Protein AF-0000000080788481 (afdb_homodimer)

Sequence (280 aa):
MSDSHYVDTNVILSLVEEDSNYEKAIRIRGIRNLVTGEITVLELNSFYSRKLKDEIKAKAATIYSLKFSNVRVAEVDWNRLLRKSEELSLRLQLKTLDILQIASATLIGVSQFLTFDKDILSKEELVKKYTGMEVNDLSKMSDSHYVDTNVILSLVEEDSNYEKAIRIRGIRNLVTGEITVLELNSFYSRKLKDEIKAKAATIYSLKFSNVRVAEVDWNRLLRKSEELSLRLQLKTLDILQIASATLIGVSQFLTFDKDILSKEELVKKYTGMEVNDLSK

Foldseek 3Di:
DDQAEEEDLVLLCCCVVVPPCNVLSVVQLPDPRYEFEVLSLVVQLVVQCVVPVDNVVSNVRSVCSCVVSVYYYDYDDVVQLVVQLVVCVVFQPDDSSVSSRLSRCLRVPYQEYADPDVSNVVSQVSSCVSRVHGYDNPPD/DDQAEEEDLVLLCCCVVVDPCNVLSVVQLPDPRYEFEVLSLVVQLVVQCVVPVDNVVSNVVSVCSCVVSVYYYDYDDVVQLVVQLVVCVVFQPDDSSVSSRLSRCLRVPYQEYADPDVSNVVSQVSSCVSRVHGYDNPPD

InterPro domains:
  IPR002716 PIN domain [PF01850] (6-121)
  IPR029060 PIN-like domain superfamily [SSF88723] (6-124)

Nearest PDB structures (foldseek):
  5ecw-assembly1_A  TM=7.055E-01  e=3.889E-05  Shigella flexneri
  5ecy-assembly1_E  TM=7.359E-01  e=1.146E-04  Shigella flexneri
  5k8j-assembly1_B  TM=7.278E-01  e=1.706E-04  Caulobacter vibrioides CB15
  6sd6-assembly1_C  TM=6.922E-01  e=1.023E-04  Shigella sonnei
  3tnd-assembly1_G  TM=6.666E-01  e=5.027E-04  Shigella flexneri

Structure (mmCIF, N/CA/C/O backbone):
data_AF-0000000080788481-model_v1
#
loop_
_entity.id
_entity.type
_entity.pdbx_description
1 polymer 'PIN domain-containing protein'
#
loop_
_atom_site.group_PDB
_atom_site.id
_atom_site.type_symbol
_atom_site.label_atom_id
_atom_site.label_alt_id
_atom_site.label_comp_id
_atom_site.label_asym_id
_atom_site.label_entity_id
_atom_site.label_seq_id
_atom_site.pdbx_PDB_ins_code
_atom_site.Cartn_x
_atom_site.Cartn_y
_atom_site.Cartn_z
_atom_site.occupancy
_atom_site.B_iso_or_equiv
_atom_site.auth_seq_id
_atom_site.auth_comp_id
_atom_site.auth_asym_id
_atom_site.auth_atom_id
_atom_site.pdbx_PDB_model_num
ATOM 1 N N . MET A 1 1 ? -9.203 13.555 21.516 1 52.94 1 MET A N 1
ATOM 2 C CA . MET A 1 1 ? -8.531 13.578 20.219 1 52.94 1 MET A CA 1
ATOM 3 C C . MET A 1 1 ? -7.336 14.531 20.234 1 52.94 1 MET A C 1
ATOM 5 O O . MET A 1 1 ? -7.43 15.641 20.766 1 52.94 1 MET A O 1
ATOM 9 N N . SER A 1 2 ? -6.09 13.938 19.875 1 63.62 2 SER A N 1
ATOM 10 C CA . SER A 1 2 ? -4.863 14.711 20.016 1 63.62 2 SER A CA 1
ATOM 11 C C . SER A 1 2 ? -4.848 15.898 19.062 1 63.62 2 SER A C 1
ATOM 13 O O . SER A 1 2 ? -5.504 15.875 18.016 1 63.62 2 SER A O 1
ATOM 15 N N . ASP A 1 3 ? -4.367 16.969 19.406 1 84.62 3 ASP A N 1
ATOM 16 C CA . ASP A 1 3 ? -4.184 18.203 18.641 1 84.62 3 ASP A CA 1
ATOM 17 C C . ASP A 1 3 ? -3.205 18 17.484 1 84.62 3 ASP A C 1
ATOM 19 O O . ASP A 1 3 ? -2.738 18.969 16.891 1 84.62 3 ASP A O 1
ATOM 23 N N . SER A 1 4 ? -3.094 16.75 17.078 1 92.81 4 SER A N 1
ATOM 24 C CA . SER A 1 4 ? -2.102 16.453 16.047 1 92.81 4 SER A CA 1
ATOM 25 C C . SER A 1 4 ? -2.742 16.406 14.656 1 92.81 4 SER A C 1
ATOM 27 O O . SER A 1 4 ? -3.949 16.188 14.539 1 92.81 4 SER A O 1
ATOM 29 N N . HIS A 1 5 ? -1.927 16.703 13.609 1 97.69 5 HIS A N 1
ATOM 30 C CA . HIS A 1 5 ? -2.289 16.656 12.195 1 97.69 5 HIS A CA 1
ATOM 31 C C . HIS A 1 5 ? -1.508 15.57 11.461 1 97.69 5 HIS A C 1
ATOM 33 O O . HIS A 1 5 ? -0.274 15.57 11.484 1 97.69 5 HIS A O 1
ATOM 39 N N . TYR A 1 6 ? -2.287 14.688 10.898 1 98.75 6 TYR A N 1
ATOM 40 C CA . TYR A 1 6 ? -1.64 13.656 10.094 1 98.75 6 TYR A CA 1
ATOM 41 C C . TYR A 1 6 ? -1.292 14.18 8.711 1 98.75 6 TYR A C 1
ATOM 43 O O . TYR A 1 6 ? -2.137 14.773 8.031 1 98.75 6 TYR A O 1
ATOM 51 N N . VAL A 1 7 ? -0.089 13.953 8.281 1 98.81 7 VAL A N 1
ATOM 52 C CA . VAL A 1 7 ? 0.396 14.453 7 1 98.81 7 VAL A CA 1
ATOM 53 C C . VAL A 1 7 ? 0.604 13.281 6.039 1 98.81 7 VAL A C 1
ATOM 55 O O . VAL A 1 7 ? 1.386 12.367 6.32 1 98.81 7 VAL A O 1
ATOM 58 N N . ASP A 1 8 ? -0.113 13.344 4.934 1 98.75 8 ASP A N 1
ATOM 59 C CA . ASP A 1 8 ? 0.017 12.375 3.854 1 98.75 8 ASP A CA 1
ATOM 60 C C . ASP A 1 8 ? 1.377 12.484 3.17 1 98.75 8 ASP A C 1
ATOM 62 O O . ASP A 1 8 ? 1.997 13.555 3.186 1 98.75 8 ASP A O 1
ATOM 66 N N . THR A 1 9 ? 1.795 11.406 2.52 1 98.88 9 THR A N 1
ATOM 67 C CA . THR A 1 9 ?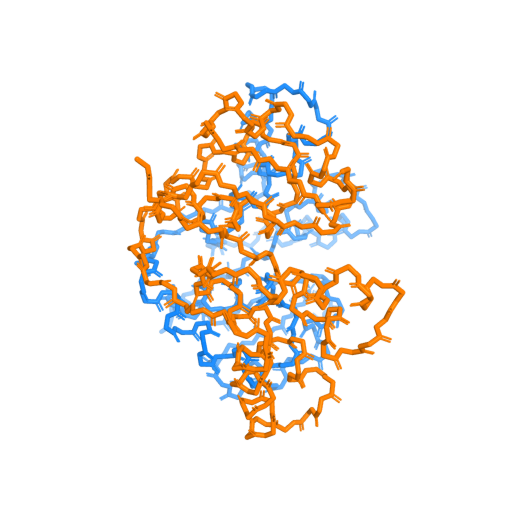 3.121 11.344 1.916 1 98.88 9 THR A CA 1
ATOM 68 C C . THR A 1 9 ? 3.277 12.414 0.838 1 98.88 9 THR A C 1
ATOM 70 O O . THR A 1 9 ? 4.352 12.992 0.684 1 98.88 9 THR A O 1
ATOM 73 N N . ASN A 1 10 ? 2.211 12.648 0.067 1 98.69 10 ASN A N 1
ATOM 74 C CA . ASN A 1 10 ? 2.303 13.586 -1.045 1 98.69 10 ASN A CA 1
ATOM 75 C C . ASN A 1 10 ? 2.621 15 -0.561 1 98.69 10 ASN A C 1
ATOM 77 O O . ASN A 1 10 ? 3.266 15.773 -1.271 1 98.69 10 ASN A O 1
ATOM 81 N N . VAL A 1 11 ? 2.229 15.359 0.623 1 98.75 11 VAL A N 1
ATOM 82 C CA . VAL A 1 11 ? 2.535 16.672 1.185 1 98.75 11 VAL A CA 1
ATOM 83 C C . VAL A 1 11 ? 4.039 16.781 1.437 1 98.75 11 VAL A C 1
ATOM 85 O O . VAL A 1 11 ? 4.656 17.797 1.091 1 98.75 11 VAL A O 1
ATOM 88 N N . ILE A 1 12 ? 4.602 15.773 2.031 1 98.88 12 ILE A N 1
ATOM 89 C CA . ILE A 1 12 ? 6.035 15.734 2.311 1 98.88 12 ILE A CA 1
ATOM 90 C C . ILE A 1 12 ? 6.816 15.805 1.002 1 98.88 12 ILE A C 1
ATOM 92 O O . ILE A 1 12 ? 7.754 16.594 0.874 1 98.88 12 ILE A O 1
ATOM 96 N N . LEU A 1 13 ? 6.406 15.031 0.035 1 98.81 13 LEU A N 1
ATOM 97 C CA . LEU A 1 13 ? 7.113 14.984 -1.242 1 98.81 13 LEU A CA 1
ATOM 98 C C . LEU A 1 13 ? 6.992 16.312 -1.976 1 98.81 13 LEU A C 1
ATOM 100 O O . LEU A 1 13 ? 7.93 16.75 -2.652 1 98.81 13 LEU A O 1
ATOM 104 N N . SER A 1 14 ? 5.836 16.953 -1.866 1 98.38 14 SER A N 1
ATOM 105 C CA . SER A 1 14 ? 5.66 18.266 -2.506 1 98.38 14 SER A CA 1
ATOM 106 C C . SER A 1 14 ? 6.617 19.297 -1.925 1 98.38 14 SER A C 1
ATOM 108 O O . SER A 1 14 ? 7.129 20.156 -2.65 1 98.38 14 SER A O 1
ATOM 110 N N . LEU A 1 15 ? 6.816 19.219 -0.65 1 98.06 15 LEU A N 1
ATOM 111 C CA . LEU A 1 15 ? 7.734 20.141 0.018 1 98.06 15 LEU A CA 1
ATOM 112 C C . LEU A 1 15 ? 9.164 19.906 -0.456 1 98.06 15 LEU A C 1
ATOM 114 O O . LEU A 1 15 ? 9.852 20.859 -0.85 1 98.06 15 LEU A O 1
ATOM 118 N N . VAL A 1 16 ? 9.609 18.641 -0.518 1 98 16 VAL A N 1
ATOM 119 C CA . VAL A 1 16 ? 11 18.312 -0.787 1 98 16 VAL A CA 1
ATOM 120 C C . VAL A 1 16 ? 11.297 18.469 -2.279 1 98 16 VAL A C 1
ATOM 122 O O . VAL A 1 16 ? 12.375 18.922 -2.666 1 98 16 VAL A O 1
ATOM 125 N N . GLU A 1 17 ? 10.328 18.109 -3.131 1 97.38 17 GLU A N 1
ATOM 126 C CA . GLU A 1 17 ? 10.516 18.141 -4.578 1 97.38 17 GLU A CA 1
ATOM 127 C C . GLU A 1 17 ? 10.18 19.531 -5.137 1 97.38 17 GLU A C 1
ATOM 129 O O . GLU A 1 17 ? 10.398 19.797 -6.324 1 97.38 17 GLU A O 1
ATOM 134 N N . GLU A 1 18 ? 9.656 20.375 -4.32 1 97.56 18 GLU A N 1
ATOM 135 C CA . GLU A 1 18 ? 9.273 21.719 -4.711 1 97.56 18 GLU A CA 1
ATOM 136 C C . GLU A 1 18 ? 8.398 21.719 -5.961 1 97.56 18 GLU A C 1
ATOM 138 O O . GLU A 1 18 ? 8.711 22.391 -6.949 1 97.56 18 GLU A O 1
ATOM 143 N N . ASP A 1 19 ? 7.367 20.922 -5.887 1 96.94 19 ASP A N 1
ATOM 144 C CA . ASP A 1 19 ? 6.484 20.828 -7.047 1 96.94 19 ASP A CA 1
ATOM 145 C C . ASP A 1 19 ? 5.379 21.875 -6.98 1 96.94 19 ASP A C 1
ATOM 147 O O . ASP A 1 19 ? 5.531 22.906 -6.312 1 96.94 19 ASP A O 1
ATOM 151 N N . SER A 1 20 ? 4.285 21.797 -7.723 1 96.75 20 SER A N 1
ATOM 152 C CA . SER A 1 20 ? 3.248 22.812 -7.871 1 96.75 20 SER A CA 1
ATOM 153 C C . SER A 1 20 ? 2.547 23.078 -6.543 1 96.75 20 SER A C 1
ATOM 155 O O . SER A 1 20 ? 1.916 24.125 -6.371 1 96.75 20 SER A O 1
ATOM 157 N N . ASN A 1 21 ? 2.664 22.172 -5.57 1 97.31 21 ASN A N 1
ATOM 158 C CA . ASN A 1 21 ? 2.01 22.328 -4.277 1 97.31 21 ASN A CA 1
ATOM 159 C C . ASN A 1 21 ? 2.988 22.812 -3.209 1 97.31 21 ASN A C 1
ATOM 161 O O . ASN A 1 21 ? 2.676 22.781 -2.018 1 97.31 21 ASN A O 1
ATOM 165 N N . TYR A 1 22 ? 4.121 23.219 -3.639 1 97.25 22 TYR A N 1
ATOM 166 C CA . TYR A 1 22 ? 5.199 23.594 -2.727 1 97.25 22 TYR A CA 1
ATOM 167 C C . TYR A 1 22 ? 4.742 24.656 -1.737 1 97.25 22 TYR A C 1
ATOM 169 O O . TYR A 1 22 ? 4.945 24.516 -0.529 1 97.25 22 TYR A O 1
ATOM 177 N N . GLU A 1 23 ? 4.078 25.688 -2.219 1 96.56 23 GLU A N 1
ATOM 178 C CA . GLU A 1 23 ? 3.674 26.797 -1.359 1 96.56 23 GLU A CA 1
ATOM 179 C C . GLU A 1 23 ? 2.695 26.328 -0.284 1 96.56 23 GLU A C 1
ATOM 181 O O . GLU A 1 23 ? 2.781 26.766 0.868 1 96.56 23 GLU A O 1
ATOM 186 N N . LYS A 1 24 ? 1.753 25.469 -0.633 1 97.19 24 LYS A N 1
ATOM 187 C CA . LYS A 1 24 ? 0.827 24.891 0.336 1 97.19 24 LYS A CA 1
ATOM 188 C C . LYS A 1 24 ? 1.565 24.016 1.35 1 97.19 24 LYS A C 1
ATOM 190 O O . LYS A 1 24 ? 1.259 24.062 2.543 1 97.19 24 LYS A O 1
ATOM 195 N N . ALA A 1 25 ? 2.527 23.266 0.865 1 98 25 ALA A N 1
ATOM 196 C CA . ALA A 1 25 ? 3.297 22.359 1.728 1 98 25 ALA A CA 1
ATOM 197 C C . ALA A 1 25 ? 4.113 23.156 2.746 1 98 25 ALA A C 1
ATOM 199 O O . ALA A 1 25 ? 4.262 22.734 3.895 1 98 25 ALA A O 1
ATOM 200 N N . ILE A 1 26 ? 4.625 24.281 2.332 1 97.25 26 ILE A N 1
ATOM 201 C CA . ILE A 1 26 ? 5.387 25.156 3.225 1 97.25 26 ILE A CA 1
ATOM 202 C C . ILE A 1 26 ? 4.488 25.656 4.348 1 97.25 26 ILE A C 1
ATOM 204 O O . ILE A 1 26 ? 4.906 25.719 5.508 1 97.25 26 ILE A O 1
ATOM 208 N N . ARG A 1 27 ? 3.299 26.016 4 1 96.94 27 ARG A N 1
ATOM 209 C CA . ARG A 1 27 ? 2.348 26.469 5.012 1 96.94 27 ARG A CA 1
ATOM 210 C C . ARG A 1 27 ? 2.051 25.375 6.02 1 96.94 27 ARG A C 1
ATOM 212 O O . ARG A 1 27 ? 1.986 25.625 7.223 1 96.94 27 ARG A O 1
ATOM 219 N N . ILE A 1 28 ? 1.858 24.172 5.547 1 97.44 28 ILE A N 1
ATOM 220 C CA . ILE A 1 28 ? 1.57 23.031 6.41 1 97.44 28 ILE A CA 1
ATOM 221 C C . ILE A 1 28 ? 2.758 22.766 7.336 1 97.44 28 ILE A C 1
ATOM 223 O O . ILE A 1 28 ? 2.578 22.453 8.516 1 97.44 28 ILE A O 1
ATOM 227 N N . ARG A 1 29 ? 3.941 22.875 6.766 1 97.19 29 ARG A N 1
ATOM 228 C CA . ARG A 1 29 ? 5.156 22.641 7.539 1 97.19 29 ARG A CA 1
ATOM 229 C C . ARG A 1 29 ? 5.195 23.531 8.781 1 97.19 29 ARG A C 1
ATOM 231 O O . ARG A 1 29 ? 5.773 23.141 9.797 1 97.19 29 ARG A O 1
ATOM 238 N N . GLY A 1 30 ? 4.539 24.625 8.656 1 96.12 30 GLY A N 1
ATOM 239 C CA . GLY A 1 30 ? 4.551 25.594 9.742 1 96.12 30 GLY A CA 1
ATOM 240 C C . GLY A 1 30 ? 3.598 25.234 10.867 1 96.12 30 GLY A C 1
ATOM 241 O O . GLY A 1 30 ? 3.646 25.844 11.938 1 96.12 30 GLY A O 1
ATOM 242 N N . ILE A 1 31 ? 2.771 24.297 10.695 1 94.94 31 ILE A N 1
ATOM 243 C CA . ILE A 1 31 ? 1.815 23.844 11.703 1 94.94 31 ILE A CA 1
ATOM 244 C C . ILE A 1 31 ? 2.535 23 12.758 1 94.94 31 ILE A C 1
ATOM 246 O O . ILE A 1 31 ? 3.473 22.266 12.445 1 94.94 31 ILE A O 1
ATOM 250 N N . ARG A 1 32 ? 2.076 23.156 13.961 1 94.25 32 ARG A N 1
ATOM 251 C CA . ARG A 1 32 ? 2.68 22.375 15.031 1 94.25 32 ARG A CA 1
ATOM 252 C C . ARG A 1 32 ? 2.092 20.969 15.086 1 94.25 32 ARG A C 1
ATOM 254 O O . ARG A 1 32 ? 0.951 20.75 14.68 1 94.25 32 ARG A O 1
ATOM 261 N N . ASN A 1 33 ? 2.766 19.969 15.609 1 96.44 33 ASN A N 1
ATOM 262 C CA . ASN A 1 33 ? 2.34 18.625 15.93 1 96.44 33 ASN A CA 1
ATOM 263 C C . ASN A 1 33 ? 1.945 17.844 14.68 1 96.44 33 ASN A C 1
ATOM 265 O O . ASN A 1 33 ? 0.866 17.25 14.625 1 96.44 33 ASN A O 1
ATOM 269 N N . LEU A 1 34 ? 2.742 17.969 13.664 1 98.19 34 LEU A N 1
ATOM 270 C CA . LEU A 1 34 ? 2.576 17.156 12.453 1 98.19 34 LEU A CA 1
ATOM 271 C C . LEU A 1 34 ? 3.068 15.734 12.68 1 98.19 34 LEU A C 1
ATOM 273 O O . LEU A 1 34 ? 4.164 15.523 13.203 1 98.19 34 LEU A O 1
ATOM 277 N N . VAL A 1 35 ? 2.213 14.766 12.305 1 98.75 35 VAL A N 1
ATOM 278 C CA . VAL A 1 35 ? 2.545 13.359 12.484 1 98.75 35 VAL A CA 1
ATOM 279 C C . VAL A 1 35 ? 2.223 12.586 11.203 1 98.75 35 VAL A C 1
ATOM 281 O O . VAL A 1 35 ? 1.415 13.031 10.391 1 98.75 35 VAL A O 1
ATOM 284 N N . THR A 1 36 ? 2.904 11.586 10.914 1 98.88 36 THR A N 1
ATOM 285 C CA . THR A 1 36 ? 2.59 10.586 9.898 1 98.88 36 THR A CA 1
ATOM 286 C C . THR A 1 36 ? 2.811 9.18 10.438 1 98.88 36 THR A C 1
ATOM 288 O O . THR A 1 36 ? 3.145 9 11.609 1 98.88 36 THR A O 1
ATOM 291 N N . GLY A 1 37 ? 2.492 8.195 9.625 1 98.81 37 GLY A N 1
ATOM 292 C CA . GLY A 1 37 ? 2.682 6.816 10.055 1 98.81 37 GLY A CA 1
ATOM 293 C C . GLY A 1 37 ? 3.865 6.141 9.383 1 98.81 37 GLY A C 1
ATOM 294 O O . GLY A 1 37 ? 4.48 6.711 8.484 1 98.81 37 GLY A O 1
ATOM 295 N N . GLU A 1 38 ? 4.16 4.91 9.812 1 98.88 38 GLU A N 1
ATOM 296 C CA . GLU A 1 38 ? 5.266 4.121 9.281 1 98.88 38 GLU A CA 1
ATOM 297 C C . GLU A 1 38 ? 5.039 3.781 7.809 1 98.88 38 GLU A C 1
ATOM 299 O O . GLU A 1 38 ? 5.992 3.527 7.07 1 98.88 38 GLU A O 1
ATOM 304 N N . ILE A 1 39 ? 3.764 3.809 7.355 1 98.88 39 ILE A N 1
ATOM 305 C CA . ILE A 1 39 ? 3.453 3.617 5.941 1 98.88 39 ILE A CA 1
ATOM 306 C C . ILE A 1 39 ? 4.129 4.707 5.113 1 98.88 39 ILE A C 1
ATOM 308 O O . ILE A 1 39 ? 4.551 4.457 3.98 1 98.88 39 ILE A O 1
ATOM 312 N N . THR A 1 40 ? 4.234 5.914 5.637 1 98.94 40 THR A N 1
ATOM 313 C CA . THR A 1 40 ? 4.898 7.02 4.949 1 98.94 40 THR A CA 1
ATOM 314 C C . THR A 1 40 ? 6.383 6.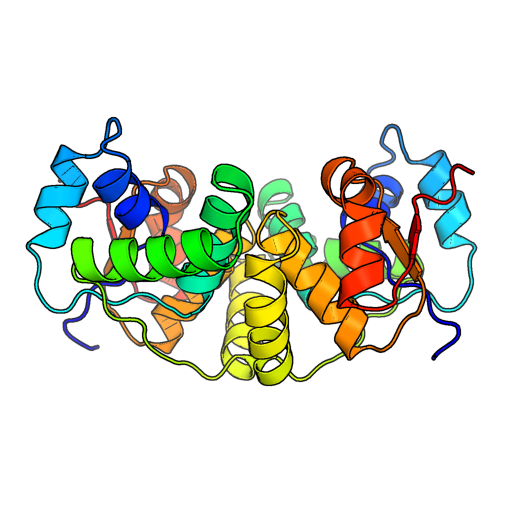723 4.758 1 98.94 40 THR A C 1
ATOM 316 O O . THR A 1 40 ? 6.949 7.02 3.703 1 98.94 40 THR A O 1
ATOM 319 N N . VAL A 1 41 ? 6.988 6.098 5.727 1 98.94 41 VAL A N 1
ATOM 320 C CA . VAL A 1 41 ? 8.398 5.727 5.625 1 98.94 41 VAL A CA 1
ATOM 321 C C . VAL A 1 41 ? 8.594 4.746 4.473 1 98.94 41 VAL A C 1
ATOM 323 O O . VAL A 1 41 ? 9.5 4.914 3.652 1 98.94 41 VAL A O 1
ATOM 326 N N . LEU A 1 42 ? 7.715 3.764 4.395 1 98.94 42 LEU A N 1
ATOM 327 C CA . LEU A 1 42 ? 7.789 2.795 3.305 1 98.94 42 LEU A CA 1
ATOM 328 C C . LEU A 1 42 ? 7.613 3.479 1.954 1 98.94 42 LEU A C 1
ATOM 330 O O . LEU A 1 42 ? 8.336 3.18 1.002 1 98.94 42 LEU A O 1
ATOM 334 N N . GLU A 1 43 ? 6.645 4.402 1.87 1 98.94 43 GLU A N 1
ATOM 335 C CA . GLU A 1 43 ? 6.395 5.121 0.625 1 98.94 43 GLU A CA 1
ATOM 336 C C . GLU A 1 43 ? 7.598 5.973 0.226 1 98.94 43 GLU A C 1
ATOM 338 O O . GLU A 1 43 ? 7.973 6.012 -0.946 1 98.94 43 GLU A O 1
ATOM 343 N N . LEU A 1 44 ? 8.188 6.637 1.145 1 98.94 44 LEU A N 1
ATOM 344 C CA . LEU A 1 44 ? 9.352 7.465 0.871 1 98.94 44 LEU A CA 1
ATOM 345 C C . LEU A 1 44 ? 10.555 6.605 0.48 1 98.94 44 LEU A C 1
ATOM 347 O O . LEU A 1 44 ? 11.266 6.922 -0.477 1 98.94 44 LEU A O 1
ATOM 351 N N . ASN A 1 45 ? 10.805 5.508 1.261 1 98.94 45 ASN A N 1
ATOM 352 C CA . ASN A 1 45 ? 11.859 4.578 0.883 1 98.94 45 ASN A CA 1
ATOM 353 C C . ASN A 1 45 ? 11.703 4.102 -0.557 1 98.94 45 ASN A C 1
ATOM 355 O O . ASN A 1 45 ? 12.664 4.094 -1.324 1 98.94 45 ASN A O 1
ATOM 359 N N . SER A 1 46 ? 10.508 3.686 -0.867 1 98.88 46 SER A N 1
ATOM 360 C CA . SER A 1 46 ? 10.203 3.211 -2.215 1 98.88 46 SER A CA 1
ATOM 361 C C . SER A 1 46 ? 10.484 4.293 -3.254 1 98.88 46 SER A C 1
ATOM 363 O O . SER A 1 46 ? 11.133 4.031 -4.27 1 98.88 46 SER A O 1
ATOM 365 N N . PHE A 1 47 ? 10.008 5.523 -3.021 1 98.94 47 PHE A N 1
ATOM 366 C CA . PHE A 1 47 ? 10.188 6.652 -3.928 1 98.94 47 PHE A CA 1
ATOM 367 C C . PHE A 1 47 ? 11.672 6.922 -4.156 1 98.94 47 PHE A C 1
ATOM 369 O O . PHE A 1 47 ? 12.125 6.98 -5.301 1 98.94 47 PHE A O 1
ATOM 376 N N . TYR A 1 48 ? 12.461 7.008 -3.139 1 98.88 48 TYR A N 1
ATOM 377 C CA . TYR A 1 48 ? 13.852 7.426 -3.262 1 98.88 48 TYR A CA 1
ATOM 378 C C . TYR A 1 48 ? 14.719 6.277 -3.766 1 98.88 48 TYR A C 1
ATOM 380 O O . TYR A 1 48 ? 15.703 6.5 -4.484 1 98.88 48 TYR A O 1
ATOM 388 N N . SER A 1 49 ? 14.375 5.012 -3.342 1 98.81 49 SER A N 1
ATOM 389 C CA . SER A 1 49 ? 15.141 3.887 -3.863 1 98.81 49 SER A CA 1
ATOM 390 C C . SER A 1 49 ? 15.047 3.811 -5.383 1 98.81 49 SER A C 1
ATOM 392 O O . SER A 1 49 ? 16.016 3.463 -6.055 1 98.81 49 SER A O 1
ATOM 394 N N . ARG A 1 50 ? 13.898 4.109 -5.926 1 98.69 50 ARG A N 1
ATOM 395 C CA . ARG A 1 50 ? 13.695 4.094 -7.371 1 98.69 50 ARG A CA 1
ATOM 396 C C . ARG A 1 50 ? 14.391 5.281 -8.031 1 98.69 50 ARG A C 1
ATOM 398 O O . ARG A 1 50 ? 14.938 5.16 -9.133 1 98.69 50 ARG A O 1
ATOM 405 N N . LYS A 1 51 ? 14.391 6.379 -7.379 1 98.38 51 LYS A N 1
ATOM 406 C CA . LYS A 1 51 ? 14.938 7.617 -7.93 1 98.38 51 LYS A CA 1
ATOM 407 C C . LYS A 1 51 ? 16.453 7.613 -7.879 1 98.38 51 LYS A C 1
ATOM 409 O O . LYS A 1 51 ? 17.125 8.016 -8.844 1 98.38 51 LYS A O 1
ATOM 414 N N . LEU A 1 52 ? 17.031 7.145 -6.75 1 98.44 52 LEU A N 1
ATOM 415 C CA . LEU A 1 52 ? 18.469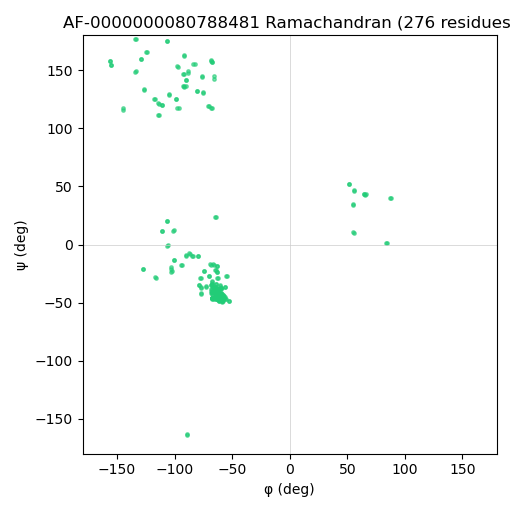 7.324 -6.5 1 98.44 52 LEU A CA 1
ATOM 416 C C . LEU A 1 52 ? 19.234 6.035 -6.77 1 98.44 52 LEU A C 1
ATOM 418 O O . LEU A 1 52 ? 20.453 6.062 -6.957 1 98.44 52 LEU A O 1
ATOM 422 N N . LYS A 1 53 ? 18.594 4.922 -6.719 1 97.88 53 LYS A N 1
ATOM 423 C CA . LYS A 1 53 ? 19.156 3.604 -7 1 97.88 53 LYS A CA 1
ATOM 424 C C . LYS A 1 53 ? 20.375 3.336 -6.129 1 97.88 53 LYS A C 1
ATOM 426 O O . LYS A 1 53 ? 21.391 2.814 -6.609 1 97.88 53 LYS A O 1
ATOM 431 N N . ASP A 1 54 ? 20.359 3.836 -4.941 1 98.19 54 ASP A N 1
ATOM 432 C CA . ASP A 1 54 ? 21.359 3.664 -3.893 1 98.19 54 ASP A CA 1
ATOM 433 C C . ASP A 1 54 ? 20.703 3.607 -2.514 1 98.19 54 ASP A C 1
ATOM 435 O O . ASP A 1 54 ? 20.078 4.574 -2.08 1 98.19 54 ASP A O 1
ATOM 439 N N . GLU A 1 55 ? 20.859 2.443 -1.831 1 98.31 55 GLU A N 1
ATOM 440 C CA . GLU A 1 55 ? 20.188 2.176 -0.567 1 98.31 55 GLU A CA 1
ATOM 441 C C . GLU A 1 55 ? 20.516 3.246 0.471 1 98.31 55 GLU A C 1
ATOM 443 O O . GLU A 1 55 ? 19.609 3.74 1.16 1 98.31 55 GLU A O 1
ATOM 448 N N . ILE A 1 56 ? 21.734 3.619 0.615 1 98.44 56 ILE A N 1
ATOM 449 C CA . ILE A 1 56 ? 22.188 4.57 1.621 1 98.44 56 ILE A CA 1
ATOM 450 C C . ILE A 1 56 ? 21.625 5.957 1.313 1 98.44 56 ILE A C 1
ATOM 452 O O . ILE A 1 56 ? 21.094 6.629 2.203 1 98.44 56 ILE A O 1
ATOM 456 N N . LYS A 1 57 ? 21.703 6.375 0.065 1 98.75 57 LYS A N 1
ATOM 457 C CA . LYS A 1 57 ? 21.188 7.676 -0.34 1 98.75 57 LYS A CA 1
ATOM 458 C C . LYS A 1 57 ? 19.672 7.734 -0.191 1 98.75 57 LYS A C 1
ATOM 460 O O . LYS A 1 57 ? 19.109 8.766 0.192 1 98.75 57 LYS A O 1
ATOM 465 N N . ALA A 1 58 ? 19.062 6.652 -0.525 1 98.81 58 ALA A N 1
ATOM 466 C CA . ALA A 1 58 ? 17.609 6.598 -0.386 1 98.81 58 ALA A CA 1
ATOM 467 C C . ALA A 1 58 ? 17.188 6.746 1.073 1 98.81 58 ALA A C 1
ATOM 469 O O . ALA A 1 58 ? 16.281 7.523 1.39 1 98.81 58 ALA A O 1
ATOM 470 N N . LYS A 1 59 ? 17.844 6.008 1.944 1 98.81 59 LYS A N 1
ATOM 471 C CA . LYS A 1 59 ? 17.547 6.094 3.373 1 98.81 59 LYS A CA 1
ATOM 472 C C . LYS A 1 59 ? 17.781 7.508 3.898 1 98.81 59 LYS A C 1
ATOM 474 O O . LYS A 1 59 ? 16.969 8.031 4.66 1 98.81 59 LYS A O 1
ATOM 479 N N . ALA A 1 60 ? 18.891 8.109 3.496 1 98.81 60 ALA A N 1
ATOM 480 C CA . ALA A 1 60 ? 19.203 9.469 3.908 1 98.81 60 ALA A CA 1
ATOM 481 C C . ALA A 1 60 ? 18.156 10.453 3.412 1 98.81 60 ALA A C 1
ATOM 483 O O . ALA A 1 60 ? 17.781 11.383 4.133 1 98.81 60 ALA A O 1
ATOM 484 N N . ALA A 1 61 ? 17.703 10.242 2.193 1 98.88 61 ALA A N 1
ATOM 485 C CA . ALA A 1 61 ? 16.688 11.117 1.616 1 98.88 61 ALA A CA 1
ATOM 486 C C . ALA A 1 61 ? 15.375 11.008 2.375 1 98.88 61 ALA A C 1
ATOM 488 O O . ALA A 1 61 ? 14.688 12.008 2.602 1 98.88 61 ALA A O 1
ATOM 489 N N . THR A 1 62 ? 14.992 9.797 2.748 1 98.94 62 THR A N 1
ATOM 490 C CA . THR A 1 62 ? 13.789 9.586 3.547 1 98.94 62 THR A CA 1
ATOM 491 C C . THR A 1 62 ? 13.898 10.32 4.883 1 98.94 62 THR A C 1
ATOM 493 O O . THR A 1 62 ? 12.984 11.062 5.262 1 98.94 62 THR A O 1
ATOM 496 N N . ILE A 1 63 ? 15.023 10.18 5.547 1 98.81 63 ILE A N 1
ATOM 497 C CA . ILE A 1 63 ? 15.258 10.836 6.828 1 98.81 63 ILE A CA 1
ATOM 498 C C . ILE A 1 63 ? 15.203 12.352 6.652 1 98.81 63 ILE A C 1
ATOM 500 O O . ILE A 1 63 ? 14.531 13.047 7.418 1 98.81 63 ILE A O 1
ATOM 504 N N . TYR A 1 64 ? 15.844 12.797 5.625 1 98.81 64 TYR A N 1
ATOM 505 C CA . TYR A 1 64 ? 15.867 14.227 5.332 1 98.81 64 TYR A CA 1
ATOM 506 C C . TYR A 1 64 ? 14.461 14.75 5.078 1 98.81 64 TYR A C 1
ATOM 508 O O . TYR A 1 64 ? 14.086 15.812 5.586 1 98.81 64 TYR A O 1
ATOM 516 N N . SER A 1 65 ? 13.711 14.07 4.25 1 98.88 65 SER A N 1
ATOM 517 C CA . SER A 1 65 ? 12.367 14.508 3.881 1 98.88 65 SER A CA 1
ATOM 518 C C . SER A 1 65 ? 11.484 14.672 5.109 1 98.88 65 SER A C 1
ATOM 520 O O . SER A 1 65 ? 10.742 15.656 5.223 1 98.88 65 SER A O 1
ATOM 522 N N . LEU A 1 66 ? 11.547 13.703 6.035 1 98.88 66 LEU A N 1
ATOM 523 C CA . LEU A 1 66 ? 10.75 13.758 7.254 1 98.88 66 LEU A CA 1
ATOM 524 C C . LEU A 1 66 ? 11.203 14.898 8.156 1 98.88 66 LEU A C 1
ATOM 526 O O . LEU A 1 66 ? 10.375 15.641 8.688 1 98.88 66 LEU A O 1
ATOM 530 N N . LYS A 1 67 ? 12.492 15.078 8.281 1 98.56 67 LYS A N 1
ATOM 531 C CA . LYS A 1 67 ? 13.031 16.156 9.102 1 98.56 67 LYS A CA 1
ATOM 532 C C . LYS A 1 67 ? 12.711 17.516 8.5 1 98.56 67 LYS A C 1
ATOM 534 O O . LYS A 1 67 ? 12.266 18.422 9.211 1 98.56 67 LYS A O 1
ATOM 539 N N . PHE A 1 68 ? 12.938 17.594 7.211 1 98.44 68 PHE A N 1
ATOM 540 C CA . PHE A 1 68 ? 12.742 18.859 6.516 1 98.44 68 PHE A CA 1
ATOM 541 C C . PHE A 1 68 ? 11.273 19.281 6.57 1 98.44 68 PHE A C 1
ATOM 543 O O . PHE A 1 68 ? 10.969 20.469 6.664 1 98.44 68 PHE A O 1
ATOM 550 N N . SER A 1 69 ? 10.359 18.375 6.543 1 98.56 69 SER A N 1
ATOM 551 C CA . SER A 1 69 ? 8.93 18.672 6.555 1 98.56 69 SER A CA 1
ATOM 552 C C . SER A 1 69 ? 8.414 18.875 7.977 1 98.56 69 SER A C 1
ATOM 554 O O . SER A 1 69 ? 7.258 19.25 8.18 1 98.56 69 SER A O 1
ATOM 556 N N . ASN A 1 70 ? 9.242 18.562 8.969 1 98.19 70 ASN A N 1
ATOM 557 C CA . ASN A 1 70 ? 8.891 18.703 10.375 1 98.19 70 ASN A CA 1
ATOM 558 C C . ASN A 1 70 ? 7.762 17.766 10.781 1 98.19 70 ASN A C 1
ATOM 560 O O . ASN A 1 70 ? 6.824 18.156 11.469 1 98.19 70 ASN A O 1
ATOM 564 N N . VAL A 1 71 ? 7.84 16.547 10.32 1 98.69 71 VAL A N 1
ATOM 565 C CA . VAL A 1 71 ? 6.801 15.547 10.562 1 98.69 71 VAL A CA 1
ATOM 566 C C . VAL A 1 71 ? 7.371 14.383 11.375 1 98.69 71 VAL A C 1
ATOM 568 O O . VAL A 1 71 ? 8.414 13.82 11.023 1 98.69 71 VAL A O 1
ATOM 571 N N . ARG A 1 72 ? 6.758 14.07 12.469 1 98.5 72 ARG A N 1
ATOM 572 C CA . ARG A 1 72 ? 7.18 12.93 13.266 1 98.5 72 ARG A CA 1
ATOM 573 C C . ARG A 1 72 ? 6.484 11.648 12.812 1 98.5 72 ARG A C 1
ATOM 575 O O . ARG A 1 72 ? 5.309 11.68 12.438 1 98.5 72 ARG A O 1
ATOM 582 N N . VAL A 1 73 ? 7.16 10.508 12.93 1 98.81 73 VAL A N 1
ATOM 583 C CA . VAL A 1 73 ? 6.578 9.219 12.578 1 98.81 73 VAL A CA 1
ATOM 584 C C . VAL A 1 73 ? 6.023 8.547 13.836 1 98.81 73 VAL A C 1
ATOM 586 O O . VAL A 1 73 ? 6.766 8.281 14.781 1 98.81 73 VAL A O 1
ATOM 589 N N . ALA A 1 74 ? 4.789 8.336 13.844 1 98.62 74 ALA A N 1
ATOM 590 C CA . ALA A 1 74 ? 4.172 7.617 14.953 1 98.62 74 ALA A CA 1
ATOM 591 C C . ALA A 1 74 ? 4.141 6.117 14.688 1 98.62 74 ALA A C 1
ATOM 593 O O . ALA A 1 74 ? 3.896 5.688 13.555 1 98.62 74 ALA A O 1
ATOM 594 N N . GLU A 1 75 ? 4.375 5.332 15.734 1 98.25 75 GLU A N 1
ATOM 595 C CA . GLU A 1 75 ? 4.273 3.877 15.633 1 98.25 75 GLU A CA 1
ATOM 596 C C . GLU A 1 75 ? 2.879 3.393 16.016 1 98.25 75 GLU A C 1
ATOM 598 O O . GLU A 1 75 ? 2.27 3.916 16.953 1 98.25 75 GLU A O 1
ATOM 603 N N . VAL A 1 76 ? 2.398 2.506 15.258 1 98.56 76 VAL A N 1
ATOM 604 C CA . VAL A 1 76 ? 1.16 1.814 15.602 1 98.56 76 VAL A CA 1
ATOM 605 C C . VAL A 1 76 ? 1.365 0.305 15.492 1 98.56 76 VAL A C 1
ATOM 607 O O . VAL A 1 76 ? 2.371 -0.155 14.945 1 98.56 76 VAL A O 1
ATOM 610 N N . ASP A 1 77 ? 0.469 -0.506 16.188 1 98.88 77 ASP A N 1
ATOM 611 C CA . ASP A 1 77 ? 0.425 -1.951 15.977 1 98.88 77 ASP A CA 1
ATOM 612 C C . ASP A 1 77 ? -0.089 -2.295 14.586 1 98.88 77 ASP A C 1
ATOM 614 O O . ASP A 1 77 ? -1.242 -2.012 14.25 1 98.88 77 ASP A O 1
ATOM 618 N N . TRP A 1 78 ? 0.731 -2.916 13.812 1 98.88 78 TRP A N 1
ATOM 619 C CA . TRP A 1 78 ? 0.349 -3.135 12.422 1 98.88 78 TRP A CA 1
ATOM 620 C C . TRP A 1 78 ? -0.695 -4.242 12.312 1 98.88 78 TRP A C 1
ATOM 622 O O . TRP A 1 78 ? -1.389 -4.348 11.297 1 98.88 78 TRP A O 1
ATOM 632 N N . ASN A 1 79 ? -0.784 -5.109 13.25 1 98.94 79 ASN A N 1
ATOM 633 C CA . ASN A 1 79 ? -1.925 -6.016 13.234 1 98.94 79 ASN A CA 1
ATOM 634 C C . ASN A 1 79 ? -3.244 -5.266 13.398 1 98.94 79 ASN A C 1
ATOM 636 O O . ASN A 1 79 ? -4.242 -5.621 12.766 1 98.94 79 ASN A O 1
ATOM 640 N N . ARG A 1 80 ? -3.262 -4.254 14.234 1 98.88 80 ARG A N 1
ATOM 641 C CA . ARG A 1 80 ? -4.434 -3.391 14.344 1 98.88 80 ARG A CA 1
ATOM 642 C C . ARG A 1 80 ? -4.637 -2.574 13.07 1 98.88 80 ARG A C 1
ATOM 644 O O . ARG A 1 80 ? -5.77 -2.322 12.664 1 98.88 80 ARG A O 1
ATOM 651 N N . LEU A 1 81 ? -3.525 -2.127 12.477 1 98.94 81 LEU A N 1
ATOM 652 C CA . LEU A 1 81 ? -3.607 -1.389 11.219 1 98.94 81 LEU A CA 1
ATOM 653 C C . LEU A 1 81 ? -4.293 -2.225 10.141 1 98.94 81 LEU A C 1
ATOM 655 O O . LEU A 1 81 ? -5.121 -1.714 9.383 1 98.94 81 LEU A O 1
ATOM 659 N N . LEU A 1 82 ? -3.938 -3.512 10.055 1 98.81 82 LEU A N 1
ATOM 660 C CA . LEU A 1 82 ? -4.574 -4.406 9.086 1 98.81 82 LEU A CA 1
ATOM 661 C C . LEU A 1 82 ? -6.078 -4.473 9.32 1 98.81 82 LEU A C 1
ATOM 663 O O . LEU A 1 82 ? -6.863 -4.324 8.375 1 98.81 82 LEU A O 1
ATOM 667 N N . ARG A 1 83 ? -6.453 -4.68 10.539 1 98.75 83 ARG A N 1
ATOM 668 C CA . ARG A 1 83 ? -7.875 -4.82 10.844 1 98.75 83 ARG A CA 1
ATOM 669 C C . ARG A 1 83 ? -8.641 -3.553 10.477 1 98.75 83 ARG A C 1
ATOM 671 O O . ARG A 1 83 ? -9.711 -3.619 9.867 1 98.75 83 ARG A O 1
ATOM 678 N N . LYS A 1 84 ? -8.117 -2.451 10.875 1 98.88 84 LYS A N 1
ATOM 679 C CA . LYS A 1 84 ? -8.758 -1.18 10.555 1 98.88 84 LYS A CA 1
ATOM 680 C C . LYS A 1 84 ? -8.805 -0.949 9.047 1 98.88 84 LYS A C 1
ATOM 682 O O . LYS A 1 84 ? -9.812 -0.462 8.523 1 98.88 84 LYS A O 1
ATOM 687 N N . SER A 1 85 ? -7.758 -1.268 8.305 1 98.94 85 SER A N 1
ATOM 688 C CA . SER A 1 85 ? -7.703 -1.117 6.855 1 98.94 85 SER A CA 1
ATOM 689 C C . SER A 1 85 ? -8.727 -2.008 6.168 1 98.94 85 SER A C 1
ATOM 691 O O . SER A 1 85 ? -9.328 -1.616 5.16 1 98.94 85 SER A O 1
ATOM 693 N N . GLU A 1 86 ? -8.836 -3.227 6.699 1 98.75 86 GLU A N 1
ATOM 694 C CA . GLU A 1 86 ? -9.828 -4.133 6.137 1 98.75 86 GLU A CA 1
ATOM 695 C C . GLU A 1 86 ? -11.234 -3.549 6.25 1 98.75 86 GLU A C 1
ATOM 697 O O . GLU A 1 86 ? -12.023 -3.625 5.301 1 98.75 86 GLU A O 1
ATOM 702 N N . GLU A 1 87 ? -11.484 -2.986 7.371 1 98.44 87 GLU A N 1
ATOM 703 C CA . GLU A 1 87 ? -12.766 -2.326 7.586 1 98.44 87 GLU A CA 1
ATOM 704 C C . GLU A 1 87 ? -12.961 -1.166 6.613 1 98.44 87 GLU A C 1
ATOM 706 O O . GLU A 1 87 ? -14 -1.071 5.949 1 98.44 87 GLU A O 1
ATOM 711 N N . LEU A 1 88 ? -12.047 -0.347 6.469 1 98.88 88 LEU A N 1
ATOM 712 C CA . LEU A 1 88 ? -12.148 0.899 5.719 1 98.88 88 LEU A CA 1
ATOM 713 C C . LEU A 1 88 ? -12.07 0.637 4.219 1 98.88 88 LEU A C 1
ATOM 715 O O . LEU A 1 88 ? -12.656 1.374 3.424 1 98.88 88 LEU A O 1
ATOM 719 N N . SER A 1 89 ? -11.359 -0.442 3.785 1 98.88 89 SER A N 1
ATOM 720 C CA . SER A 1 89 ? -11.102 -0.714 2.375 1 98.88 89 SER A CA 1
ATOM 721 C C . SER A 1 89 ? -12.406 -0.968 1.615 1 98.88 89 SER A C 1
ATOM 723 O O . SER A 1 89 ? -12.492 -0.687 0.418 1 98.88 89 SER A O 1
ATOM 725 N N . LEU A 1 90 ? -13.438 -1.379 2.305 1 98.69 90 LEU A N 1
ATOM 726 C CA . LEU A 1 90 ? -14.719 -1.667 1.674 1 98.69 90 LEU A CA 1
ATOM 727 C C . LEU A 1 90 ? -15.602 -0.421 1.635 1 98.69 90 LEU A C 1
ATOM 729 O O . LEU A 1 90 ? -16.609 -0.387 0.923 1 98.69 90 LEU A O 1
ATOM 733 N N . ARG A 1 91 ? -15.164 0.623 2.342 1 98.5 91 ARG A N 1
ATOM 734 C CA . ARG A 1 91 ? -16.109 1.701 2.615 1 98.5 91 ARG A CA 1
ATOM 735 C C . ARG A 1 91 ? -15.664 3.002 1.955 1 98.5 91 ARG A C 1
ATOM 737 O O . ARG A 1 91 ? -16.5 3.805 1.53 1 98.5 91 ARG A O 1
ATOM 744 N N . LEU A 1 92 ? -14.406 3.203 1.766 1 98.81 92 LEU A N 1
ATOM 745 C CA . LEU A 1 92 ? -13.898 4.535 1.453 1 98.81 92 LEU A CA 1
ATOM 746 C C . LEU A 1 92 ? -13.781 4.734 -0.054 1 98.81 92 LEU A C 1
ATOM 748 O O . LEU A 1 92 ? -13.664 5.867 -0.528 1 98.81 92 LEU A O 1
ATOM 752 N N . GLN A 1 93 ? -13.789 3.639 -0.791 1 98.69 93 GLN A N 1
ATOM 753 C CA . GLN A 1 93 ? -13.664 3.717 -2.242 1 98.69 93 GLN A CA 1
ATOM 754 C C . GLN A 1 93 ? -12.398 4.469 -2.648 1 98.69 93 GLN A C 1
ATOM 756 O O . GLN A 1 93 ? -12.453 5.391 -3.467 1 98.69 93 GLN A O 1
ATOM 761 N N . LEU A 1 94 ? -11.305 4.121 -2.008 1 98.88 94 LEU A N 1
ATOM 762 C CA . LEU A 1 94 ? -9.984 4.691 -2.256 1 98.88 94 LEU A CA 1
ATOM 763 C C . LEU A 1 94 ? -8.977 3.598 -2.59 1 98.88 94 LEU A C 1
ATOM 765 O O . LEU A 1 94 ? -9.258 2.41 -2.404 1 98.88 94 LEU A O 1
ATOM 769 N N . LYS A 1 95 ? -7.84 3.975 -3.115 1 98.88 95 LYS A N 1
ATOM 770 C CA . LYS A 1 95 ? -6.75 3.045 -3.398 1 98.88 95 LYS A CA 1
ATOM 771 C C . LYS A 1 95 ? -6.133 2.514 -2.107 1 98.88 95 LYS A C 1
ATOM 773 O O . LYS A 1 95 ? -6.262 3.135 -1.05 1 98.88 95 LYS A O 1
ATOM 778 N N . THR A 1 96 ? -5.504 1.439 -2.201 1 98.94 96 THR A N 1
ATOM 779 C CA . THR A 1 96 ? -5.043 0.665 -1.054 1 98.94 96 THR A CA 1
ATOM 780 C C . THR A 1 96 ? -4.113 1.497 -0.178 1 98.94 96 THR A C 1
ATOM 782 O O . THR A 1 96 ? -4.266 1.531 1.045 1 98.94 96 THR A O 1
ATOM 785 N N . LEU A 1 97 ? -3.15 2.211 -0.785 1 98.94 97 LEU A N 1
ATOM 786 C CA . LEU A 1 97 ? -2.207 2.969 0.03 1 98.94 97 LEU A CA 1
ATOM 787 C C . LEU A 1 97 ? -2.908 4.121 0.744 1 98.94 97 LEU A C 1
ATOM 789 O O . LEU A 1 97 ? -2.545 4.473 1.867 1 98.94 97 LEU A O 1
ATOM 793 N N . ASP A 1 98 ? -3.904 4.703 0.108 1 98.94 98 ASP A N 1
ATOM 794 C CA . ASP A 1 98 ? -4.688 5.758 0.744 1 98.94 98 ASP A CA 1
ATOM 795 C C . ASP A 1 98 ? -5.461 5.219 1.944 1 98.94 98 ASP A C 1
ATOM 797 O O . ASP A 1 98 ? -5.574 5.891 2.973 1 98.94 98 ASP A O 1
ATOM 801 N N . ILE A 1 99 ? -5.961 4.031 1.816 1 98.94 99 ILE A N 1
ATOM 802 C CA . ILE A 1 99 ? -6.672 3.367 2.904 1 98.94 99 ILE A CA 1
ATOM 803 C C . ILE A 1 99 ? -5.715 3.113 4.066 1 98.94 99 ILE A C 1
ATOM 805 O O . ILE A 1 99 ? -6.055 3.361 5.227 1 98.94 99 ILE A O 1
ATOM 809 N N . LEU A 1 100 ? -4.539 2.658 3.795 1 98.94 100 LEU A N 1
ATOM 810 C CA . LEU A 1 100 ? -3.539 2.396 4.824 1 98.94 100 LEU A CA 1
ATOM 811 C C . LEU A 1 100 ? -3.146 3.684 5.539 1 98.94 100 LEU A C 1
ATOM 813 O O . LEU A 1 100 ? -2.955 3.689 6.758 1 98.94 100 LEU A O 1
ATOM 817 N N . GLN A 1 101 ? -3.027 4.77 4.824 1 98.94 101 GLN A N 1
ATOM 818 C CA . GLN A 1 101 ? -2.729 6.066 5.414 1 98.94 101 GLN A CA 1
ATOM 819 C C . GLN A 1 101 ? -3.85 6.52 6.348 1 98.94 101 GLN A C 1
ATOM 821 O O . GLN A 1 101 ? -3.592 6.938 7.477 1 98.94 101 GLN A O 1
ATOM 826 N N . ILE A 1 102 ? -5.051 6.406 5.887 1 98.94 102 ILE A N 1
ATOM 827 C CA . ILE A 1 102 ? -6.199 6.848 6.668 1 98.94 102 ILE A CA 1
ATOM 828 C C . ILE A 1 102 ? -6.367 5.953 7.895 1 98.94 102 ILE A C 1
ATOM 830 O O . ILE A 1 102 ? -6.645 6.438 8.992 1 98.94 102 ILE A O 1
ATOM 834 N N . ALA A 1 103 ? -6.18 4.645 7.719 1 98.94 103 ALA A N 1
ATOM 835 C CA . ALA A 1 103 ? -6.219 3.725 8.852 1 98.94 103 ALA A CA 1
ATOM 836 C C . ALA A 1 103 ? -5.141 4.066 9.875 1 98.94 103 ALA A C 1
ATOM 838 O O . ALA A 1 103 ? -5.391 4.039 11.086 1 98.94 103 ALA A O 1
ATOM 839 N N . SER A 1 104 ? -3.953 4.363 9.383 1 98.88 104 SER A N 1
ATOM 840 C CA . SER A 1 104 ? -2.859 4.773 10.258 1 98.88 104 SER A CA 1
ATOM 841 C C . SER A 1 104 ? -3.229 6.02 11.055 1 98.88 104 SER A C 1
ATOM 843 O O . SER A 1 104 ? -3.07 6.047 12.281 1 98.88 104 SER A O 1
ATOM 845 N N . ALA A 1 105 ? -3.748 6.992 10.383 1 98.81 105 ALA A N 1
ATOM 846 C CA . ALA A 1 105 ? -4.176 8.227 11.031 1 98.81 105 ALA A CA 1
ATOM 847 C C . ALA A 1 105 ? -5.246 7.957 12.086 1 98.81 105 ALA A C 1
ATOM 849 O O . ALA A 1 105 ? -5.203 8.516 13.18 1 98.81 105 ALA A O 1
ATOM 850 N N . THR A 1 106 ? -6.168 7.109 11.773 1 98.62 106 THR A N 1
ATOM 851 C CA . THR A 1 106 ? -7.262 6.758 12.68 1 98.62 106 THR A CA 1
ATOM 852 C C . THR A 1 106 ? -6.723 6.113 13.953 1 98.62 106 THR A C 1
ATOM 854 O O . THR A 1 106 ? -7.152 6.461 15.055 1 98.62 106 THR A O 1
ATOM 857 N N . LEU A 1 107 ? -5.797 5.207 13.828 1 98.56 107 LEU A N 1
ATOM 858 C CA . LEU A 1 107 ? -5.238 4.504 14.977 1 98.56 107 LEU A CA 1
ATOM 859 C C . LEU A 1 107 ? -4.41 5.449 15.836 1 98.56 107 LEU A C 1
ATOM 861 O O . LEU A 1 107 ? -4.359 5.293 17.062 1 98.56 107 LEU A O 1
ATOM 865 N N . ILE A 1 108 ? -3.732 6.402 15.188 1 98.19 108 ILE A N 1
ATOM 866 C CA . ILE A 1 108 ? -2.916 7.375 15.906 1 98.19 108 ILE A CA 1
ATOM 867 C C . ILE A 1 108 ? -3.82 8.336 16.688 1 98.19 108 ILE A C 1
ATOM 869 O O . ILE A 1 108 ? -3.424 8.875 17.719 1 98.19 108 ILE A O 1
ATOM 873 N N . GLY A 1 109 ? -5.023 8.508 16.188 1 97.44 109 GLY A N 1
ATOM 874 C CA . GLY A 1 109 ? -6.008 9.297 16.906 1 97.44 109 GLY A CA 1
ATOM 875 C C . GLY A 1 109 ? -5.934 10.781 16.594 1 97.44 109 GLY A C 1
ATOM 876 O O . GLY A 1 109 ? -6.113 11.625 17.484 1 97.44 109 GLY A O 1
ATOM 877 N N . VAL A 1 110 ? -5.715 11.109 15.328 1 97.31 110 VAL A N 1
ATOM 878 C CA . VAL A 1 110 ? -5.648 12.508 14.922 1 97.31 110 VAL A CA 1
ATOM 879 C C . VAL A 1 110 ? -7.031 12.984 14.484 1 97.31 110 VAL A C 1
ATOM 881 O O . VAL A 1 110 ? -7.906 12.172 14.172 1 97.31 110 VAL A O 1
ATOM 884 N N . SER A 1 111 ? -7.238 14.305 14.43 1 94.88 111 SER A N 1
ATOM 885 C CA . SER A 1 111 ? -8.523 14.859 14.016 1 94.88 111 SER A CA 1
ATOM 886 C C . SER A 1 111 ? -8.469 15.375 12.586 1 94.88 111 SER A C 1
ATOM 888 O O . SER A 1 111 ? -9.508 15.516 11.93 1 94.88 111 SER A O 1
ATOM 890 N N . GLN A 1 112 ? -7.262 15.625 12.094 1 96.88 112 GLN A N 1
ATOM 891 C CA . GLN A 1 112 ? -7.082 16.219 10.773 1 96.88 112 GLN A CA 1
ATOM 892 C C . GLN A 1 112 ? -6.148 15.367 9.914 1 96.88 112 GLN A C 1
ATOM 894 O O . GLN A 1 112 ? -5.09 14.938 10.375 1 96.88 112 GLN A O 1
ATOM 899 N N . PHE A 1 113 ? -6.574 15.148 8.734 1 98.62 113 PHE A N 1
ATOM 900 C CA . PHE A 1 113 ? -5.789 14.469 7.711 1 98.62 113 PHE A CA 1
ATOM 901 C C . PHE A 1 113 ? -5.445 15.414 6.57 1 98.62 113 PHE A C 1
ATOM 903 O O . PHE A 1 113 ? -6.324 15.82 5.805 1 98.62 113 PHE A O 1
ATOM 910 N N . LEU A 1 114 ? -4.18 15.75 6.453 1 98.75 114 LEU A N 1
ATOM 911 C CA . LEU A 1 114 ? -3.736 16.719 5.457 1 98.75 114 LEU A CA 1
ATOM 912 C C . LEU A 1 114 ? -3.184 16.016 4.223 1 98.75 114 LEU A C 1
ATOM 914 O O . LEU A 1 114 ? -2.285 15.18 4.332 1 98.75 114 LEU A O 1
ATOM 918 N N . THR A 1 115 ? -3.734 16.359 3.061 1 98.81 115 THR A N 1
ATOM 919 C CA . THR A 1 115 ? -3.338 15.711 1.815 1 98.81 115 THR A CA 1
ATOM 920 C C . THR A 1 115 ? -3.609 16.625 0.623 1 98.81 115 THR A C 1
ATOM 922 O O . THR A 1 115 ? -4.473 17.5 0.688 1 98.81 115 THR A O 1
ATOM 925 N N . PHE A 1 116 ? -2.844 16.406 -0.458 1 98.5 116 PHE A N 1
ATOM 926 C CA . PHE A 1 116 ? -3.09 17.094 -1.716 1 98.5 116 PHE A CA 1
ATOM 927 C C . PHE A 1 116 ? -3.713 16.156 -2.74 1 98.5 116 PHE A C 1
ATOM 929 O O . PHE A 1 116 ? -3.994 16.562 -3.871 1 98.5 116 PHE A O 1
ATOM 936 N N . ASP A 1 117 ? -3.916 14.906 -2.357 1 98.25 117 ASP A N 1
ATOM 937 C CA . ASP A 1 117 ? -4.473 13.914 -3.273 1 98.25 117 ASP A CA 1
ATOM 938 C C . ASP A 1 117 ? -5.949 14.18 -3.541 1 98.25 117 ASP A C 1
ATOM 940 O O . ASP A 1 117 ? -6.781 14.078 -2.635 1 98.25 117 ASP A O 1
ATOM 944 N N . LYS A 1 118 ? -6.285 14.406 -4.738 1 97.94 118 LYS A N 1
ATOM 945 C CA . LYS A 1 118 ? -7.633 14.82 -5.117 1 97.94 118 LYS A CA 1
ATOM 946 C C . LYS A 1 118 ? -8.633 13.695 -4.887 1 97.94 118 LYS A C 1
ATOM 948 O O . LYS A 1 118 ? -9.805 13.953 -4.59 1 97.94 118 LYS A O 1
ATOM 953 N N . ASP A 1 119 ? -8.242 12.492 -5.035 1 98.5 119 ASP A N 1
ATOM 954 C CA . ASP A 1 119 ? -9.148 11.359 -4.805 1 98.5 119 ASP A CA 1
ATOM 955 C C . ASP A 1 119 ? -9.555 11.273 -3.336 1 98.5 119 ASP A C 1
ATOM 957 O O . ASP A 1 119 ? -10.727 11.062 -3.023 1 98.5 119 ASP A O 1
ATOM 961 N N . ILE A 1 120 ? -8.578 11.414 -2.422 1 98.88 120 ILE A N 1
ATOM 962 C CA . ILE A 1 120 ? -8.883 11.398 -0.996 1 98.88 120 ILE A CA 1
ATOM 963 C C . ILE A 1 120 ? -9.781 12.586 -0.648 1 98.88 120 ILE A C 1
ATOM 965 O O . ILE A 1 120 ? -10.766 12.438 0.071 1 98.88 120 ILE A O 1
ATOM 969 N N . LEU A 1 121 ? -9.398 13.742 -1.197 1 98.69 121 LEU A N 1
ATOM 970 C CA . LEU A 1 121 ? -10.18 14.945 -0.928 1 98.69 121 LEU A CA 1
ATOM 971 C C . LEU A 1 121 ? -11.617 14.773 -1.395 1 98.69 121 LEU A C 1
ATOM 973 O O . LEU A 1 121 ? -12.555 15.234 -0.733 1 98.69 121 LEU A O 1
ATOM 977 N N . SER A 1 122 ? -11.844 14.125 -2.482 1 98.5 122 SER A N 1
ATOM 978 C CA . SER A 1 122 ? -13.188 13.922 -3.025 1 98.5 122 SER A CA 1
ATOM 979 C C . SER A 1 122 ? -13.992 12.977 -2.145 1 98.5 122 SER A C 1
ATOM 981 O O . SER A 1 122 ? -15.219 12.914 -2.262 1 98.5 122 SER A O 1
ATOM 983 N N . LYS A 1 123 ? -13.336 12.203 -1.255 1 98.62 123 LYS A N 1
ATOM 984 C CA . LYS A 1 123 ? -14.008 11.25 -0.371 1 98.62 123 LYS A CA 1
ATOM 985 C C . LYS A 1 123 ? -14.031 11.758 1.066 1 98.62 123 LYS A C 1
ATOM 987 O O . LYS A 1 123 ? -14.164 10.977 2.008 1 98.62 123 LYS A O 1
ATOM 992 N N . GLU A 1 124 ? -13.859 13.078 1.271 1 98.5 124 GLU A N 1
ATOM 993 C CA . GLU A 1 124 ? -13.75 13.664 2.604 1 98.5 124 GLU A CA 1
ATOM 994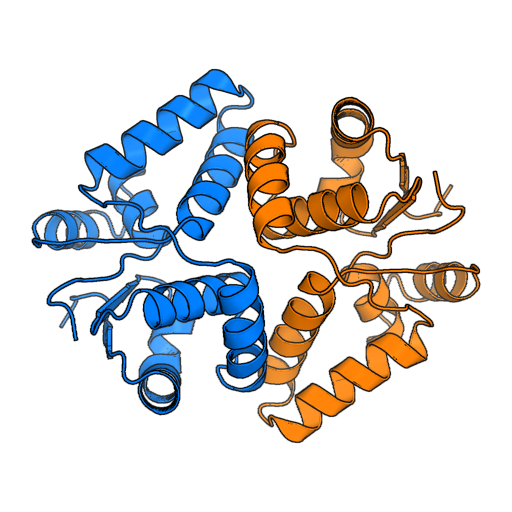 C C . GLU A 1 124 ? -14.961 13.32 3.463 1 98.5 124 GLU A C 1
ATOM 996 O O . GLU A 1 124 ? -14.828 13.078 4.664 1 98.5 124 GLU A O 1
ATOM 1001 N N . GLU A 1 125 ? -16.156 13.258 2.904 1 98.06 125 GLU A N 1
ATOM 1002 C CA . GLU A 1 125 ? -17.375 12.953 3.668 1 98.06 125 GLU A CA 1
ATOM 1003 C C . GLU A 1 125 ? -17.375 11.508 4.152 1 98.06 125 GLU A C 1
ATOM 1005 O O . GLU A 1 125 ? -17.781 11.227 5.281 1 98.06 125 GLU A O 1
ATOM 1010 N N . LEU A 1 126 ? -16.922 10.602 3.295 1 98.38 126 LEU A N 1
ATOM 1011 C CA . LEU A 1 126 ? -16.828 9.195 3.689 1 98.38 126 LEU A CA 1
ATOM 1012 C C . LEU A 1 126 ? -15.805 9.016 4.801 1 98.38 126 LEU A C 1
ATOM 1014 O O . LEU A 1 126 ? -16.047 8.289 5.766 1 98.38 126 LEU A O 1
ATOM 1018 N N . VAL A 1 127 ? -14.633 9.656 4.637 1 98.81 127 VAL A N 1
ATOM 1019 C CA . VAL A 1 127 ? -13.594 9.555 5.656 1 98.81 127 VAL A CA 1
ATOM 1020 C C . VAL A 1 127 ? -14.117 10.078 6.988 1 98.81 127 VAL A C 1
ATOM 1022 O O . VAL A 1 127 ? -13.93 9.445 8.031 1 98.81 127 VAL A O 1
ATOM 1025 N N . LYS A 1 128 ? -14.773 11.227 6.953 1 98.62 128 LYS A N 1
ATOM 1026 C CA . LYS A 1 128 ? -15.344 11.789 8.172 1 98.62 128 LYS A CA 1
ATOM 1027 C C . LYS A 1 128 ? -16.375 10.844 8.789 1 98.62 128 LYS A C 1
ATOM 1029 O O . LYS A 1 128 ? -16.359 10.617 10 1 98.62 128 LYS A O 1
ATOM 1034 N N . LYS A 1 129 ? -17.203 10.297 7.996 1 98.38 129 LYS A N 1
ATOM 1035 C CA . LYS A 1 129 ? -18.281 9.414 8.445 1 98.38 129 LYS A CA 1
ATOM 1036 C C . LYS A 1 129 ? -17.703 8.188 9.156 1 98.38 129 LYS A C 1
ATOM 1038 O O . LYS A 1 129 ? -18.203 7.789 10.211 1 98.38 129 LYS A O 1
ATOM 1043 N N . TYR A 1 130 ? -16.625 7.602 8.633 1 98.44 130 TYR A N 1
ATOM 1044 C CA . TYR A 1 130 ? -16.203 6.281 9.094 1 98.44 130 TYR A CA 1
ATOM 1045 C C . TYR A 1 130 ? -15.039 6.395 10.078 1 98.44 130 TYR A C 1
ATOM 1047 O O . TYR A 1 130 ? -14.711 5.43 10.766 1 98.44 130 TYR A O 1
ATOM 1055 N N . THR A 1 131 ? -14.398 7.57 10.172 1 98.31 131 THR A N 1
ATOM 1056 C CA . THR A 1 131 ? -13.234 7.672 11.039 1 98.31 131 THR A CA 1
ATOM 1057 C C . THR A 1 131 ? -13.375 8.836 12.016 1 98.31 131 THR A C 1
ATOM 1059 O O . THR A 1 131 ? -12.664 8.914 13.016 1 98.31 131 THR A O 1
ATOM 1062 N N . GLY A 1 132 ? -14.242 9.781 11.672 1 97.5 132 GLY A N 1
ATOM 1063 C CA . GLY A 1 132 ? -14.383 10.992 12.461 1 97.5 132 GLY A CA 1
ATOM 1064 C C . GLY A 1 132 ? -13.352 12.055 12.109 1 97.5 132 GLY A C 1
ATOM 1065 O O . GLY A 1 132 ? -13.391 13.164 12.641 1 97.5 132 GLY A O 1
ATOM 1066 N N . MET A 1 133 ? -12.492 11.812 11.148 1 97.56 133 MET A N 1
ATOM 1067 C CA . MET A 1 133 ? -11.422 12.742 10.812 1 97.56 133 MET A CA 1
ATOM 1068 C C . MET A 1 133 ? -11.859 13.703 9.711 1 97.56 133 MET A C 1
ATOM 1070 O O . MET A 1 133 ? -12.602 13.312 8.805 1 97.56 133 MET A O 1
ATOM 1074 N N . GLU A 1 134 ? -11.367 14.898 9.781 1 97.5 134 GLU A N 1
ATOM 1075 C CA . GLU A 1 134 ? -11.523 15.852 8.688 1 97.5 134 GLU A CA 1
ATOM 1076 C C . GLU A 1 134 ? -10.367 15.758 7.699 1 97.5 134 GLU A C 1
ATOM 1078 O O . GLU A 1 134 ? -9.211 15.625 8.102 1 97.5 134 GLU A O 1
ATOM 1083 N N . VAL A 1 135 ? -10.688 15.781 6.418 1 98.38 135 VAL A N 1
ATOM 1084 C CA . VAL A 1 135 ? -9.688 15.766 5.359 1 98.38 135 VAL A CA 1
ATOM 1085 C C . VAL A 1 135 ? -9.57 17.156 4.738 1 98.38 135 VAL A C 1
ATOM 1087 O O . VAL A 1 135 ? -10.578 17.766 4.387 1 98.38 135 VAL A O 1
ATOM 1090 N N . ASN A 1 136 ? -8.352 17.656 4.645 1 95.88 136 ASN A N 1
ATOM 1091 C CA . ASN A 1 136 ? -8.219 19 4.062 1 95.88 136 ASN A CA 1
ATOM 1092 C C . ASN A 1 136 ? -6.828 19.219 3.473 1 95.88 136 ASN A C 1
ATOM 1094 O O . ASN A 1 136 ? -5.91 18.422 3.729 1 95.88 136 ASN A O 1
ATOM 1098 N N . ASP A 1 137 ? -6.723 20.156 2.557 1 95 137 ASP A N 1
ATOM 1099 C CA . ASP A 1 137 ? -5.449 20.547 1.959 1 95 137 ASP A CA 1
ATOM 1100 C C . ASP A 1 137 ? -5.039 21.953 2.408 1 95 137 ASP A C 1
ATOM 1102 O O . ASP A 1 137 ? -4.137 22.562 1.826 1 95 137 ASP A O 1
ATOM 1106 N N . LEU A 1 138 ? -5.742 22.438 3.391 1 86.38 138 LEU A N 1
ATOM 1107 C CA . LEU A 1 138 ? -5.59 23.75 4.004 1 86.38 138 LEU A CA 1
ATOM 1108 C C . LEU A 1 138 ? -5.707 24.859 2.961 1 86.38 138 LEU A C 1
ATOM 1110 O O . LEU A 1 138 ? -5.156 25.938 3.141 1 86.38 138 LEU A O 1
ATOM 1114 N N . SER A 1 139 ? -6.129 24.5 1.707 1 71.38 139 SER A N 1
ATOM 1115 C CA . SER A 1 139 ? -6.387 25.547 0.73 1 71.38 139 SER A CA 1
ATOM 1116 C C . SER A 1 139 ? -7.578 26.406 1.146 1 71.38 139 SER A C 1
ATOM 1118 O O . SER A 1 139 ? -7.715 27.547 0.697 1 71.38 139 SER A O 1
ATOM 1120 N N . LYS A 1 140 ? -8.438 26.047 2.035 1 56.81 140 LYS A N 1
ATOM 1121 C CA . LYS A 1 140 ? -9.586 26.891 2.361 1 56.81 140 LYS A CA 1
ATOM 1122 C C . LYS A 1 140 ? -9.258 27.859 3.484 1 56.81 140 LYS A C 1
ATOM 1124 O O . LYS A 1 140 ? -8.391 27.594 4.316 1 56.81 140 LYS A O 1
ATOM 1129 N N . MET B 1 1 ? 11.617 -24.641 2.26 1 53.47 1 MET B N 1
ATOM 1130 C CA . MET B 1 1 ? 10.734 -23.75 1.513 1 53.47 1 MET B CA 1
ATOM 1131 C C . MET B 1 1 ? 9.523 -24.516 0.979 1 53.47 1 MET B C 1
ATOM 1133 O O . MET B 1 1 ? 9.656 -25.625 0.474 1 53.47 1 MET B O 1
ATOM 1137 N N . SER B 1 2 ? 8.273 -23.969 1.361 1 63.91 2 SER B N 1
ATOM 1138 C CA . SER B 1 2 ? 7.051 -24.703 1.033 1 63.91 2 SER B CA 1
ATOM 1139 C C . SER B 1 2 ? 6.836 -24.766 -0.475 1 63.91 2 SER B C 1
ATOM 1141 O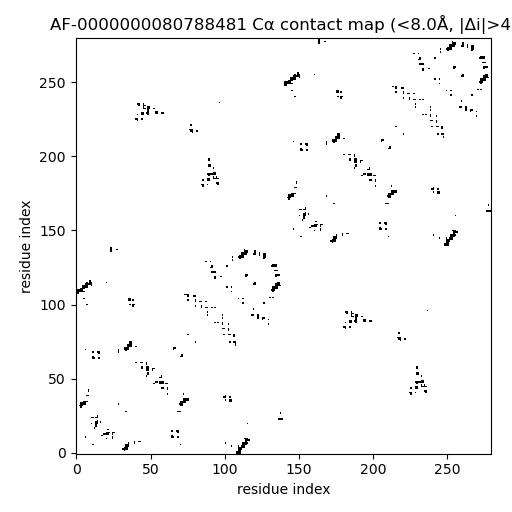 O . SER B 1 2 ? 7.332 -23.906 -1.217 1 63.91 2 SER B O 1
ATOM 1143 N N . ASP B 1 3 ? 6.332 -25.766 -0.995 1 84.5 3 ASP B N 1
ATOM 1144 C CA . ASP B 1 3 ? 5.973 -26.016 -2.387 1 84.5 3 ASP B CA 1
ATOM 1145 C C . ASP B 1 3 ? 4.859 -25.078 -2.846 1 84.5 3 ASP B C 1
ATOM 1147 O O . ASP B 1 3 ? 4.266 -25.281 -3.906 1 84.5 3 ASP B O 1
ATOM 1151 N N . SER B 1 4 ? 4.77 -23.938 -2.156 1 92.75 4 SER B N 1
ATOM 1152 C CA . SER B 1 4 ? 3.67 -23.031 -2.473 1 92.75 4 SER B CA 1
ATOM 1153 C C . SER B 1 4 ? 4.121 -21.922 -3.408 1 92.75 4 SER B C 1
ATOM 1155 O O . SER B 1 4 ? 5.312 -21.609 -3.49 1 92.75 4 SER B O 1
ATOM 1157 N N . HIS B 1 5 ? 3.15 -21.375 -4.211 1 97.69 5 HIS B N 1
ATOM 1158 C CA . HIS B 1 5 ? 3.322 -20.25 -5.137 1 97.69 5 HIS B CA 1
ATOM 1159 C C . HIS B 1 5 ? 2.518 -19.031 -4.691 1 97.69 5 HIS B C 1
ATOM 1161 O O . HIS B 1 5 ? 1.301 -19.125 -4.516 1 97.69 5 HIS B O 1
ATOM 1167 N N . TYR B 1 6 ? 3.266 -17.984 -4.492 1 98.75 6 TYR B N 1
ATOM 1168 C CA . TYR B 1 6 ? 2.582 -16.734 -4.148 1 98.75 6 TYR B CA 1
ATOM 1169 C C . TYR B 1 6 ? 2.025 -16.062 -5.395 1 98.75 6 TYR B C 1
ATOM 1171 O O . TYR B 1 6 ? 2.736 -15.898 -6.387 1 98.75 6 TYR B O 1
ATOM 1179 N N . VAL B 1 7 ? 0.798 -15.664 -5.332 1 98.81 7 VAL B N 1
ATOM 1180 C CA . VAL B 1 7 ? 0.122 -15.055 -6.469 1 98.81 7 VAL B CA 1
ATOM 1181 C C . VAL B 1 7 ? -0.139 -13.578 -6.188 1 98.81 7 VAL B C 1
ATOM 1183 O O . VAL B 1 7 ? -0.82 -13.234 -5.219 1 98.81 7 VAL B O 1
ATOM 1186 N N . ASP B 1 8 ? 0.427 -12.75 -7.043 1 98.75 8 ASP B N 1
ATOM 1187 C CA . ASP B 1 8 ? 0.217 -11.312 -6.992 1 98.75 8 ASP B CA 1
ATOM 1188 C C . ASP B 1 8 ? -1.224 -10.953 -7.352 1 98.75 8 ASP B C 1
ATOM 1190 O O . ASP B 1 8 ? -1.896 -11.703 -8.062 1 98.75 8 ASP B O 1
ATOM 1194 N N . THR B 1 9 ? -1.664 -9.773 -6.898 1 98.88 9 THR B N 1
ATOM 1195 C CA . THR B 1 9 ? -3.053 -9.359 -7.074 1 98.88 9 THR B CA 1
ATOM 1196 C C . THR B 1 9 ? -3.404 -9.258 -8.555 1 98.88 9 THR B C 1
ATOM 1198 O O . THR B 1 9 ? -4.523 -9.594 -8.961 1 98.88 9 THR B O 1
ATOM 1201 N N . ASN B 1 10 ? -2.463 -8.781 -9.367 1 98.69 10 ASN B N 1
ATOM 1202 C CA . ASN B 1 10 ? -2.754 -8.57 -10.781 1 98.69 10 ASN B CA 1
ATOM 1203 C C . ASN B 1 10 ? -3.09 -9.883 -11.492 1 98.69 10 ASN B C 1
ATOM 1205 O O . ASN B 1 10 ? -3.865 -9.891 -12.445 1 98.69 10 ASN B O 1
ATOM 1209 N N . VAL B 1 11 ? -2.57 -10.984 -11.047 1 98.75 11 VAL B N 1
ATOM 1210 C CA . VAL B 1 11 ? -2.881 -12.289 -11.625 1 98.75 11 VAL B CA 1
ATOM 1211 C C . VAL B 1 11 ? -4.34 -12.641 -11.359 1 98.75 11 VAL B C 1
ATOM 1213 O O . VAL B 1 11 ? -5.059 -13.078 -12.266 1 98.75 11 VAL B O 1
ATOM 1216 N N . ILE B 1 12 ? -4.77 -12.453 -10.141 1 98.88 12 ILE B N 1
ATOM 1217 C CA . ILE B 1 12 ? -6.148 -12.711 -9.742 1 98.88 12 ILE B CA 1
ATOM 1218 C C . ILE B 1 12 ? -7.094 -11.82 -10.547 1 98.88 12 ILE B C 1
ATOM 1220 O O . ILE B 1 12 ? -8.086 -12.305 -11.109 1 98.88 12 ILE B O 1
ATOM 1224 N N . LEU B 1 13 ? -6.762 -10.555 -10.641 1 98.81 13 LEU B N 1
ATOM 1225 C CA . LEU B 1 13 ? -7.617 -9.609 -11.336 1 98.81 13 LEU B CA 1
ATOM 1226 C C . LEU B 1 13 ? -7.672 -9.922 -12.828 1 98.81 13 LEU B C 1
ATOM 1228 O O . LEU B 1 13 ? -8.711 -9.75 -13.469 1 98.81 13 LEU B O 1
ATOM 1232 N N . SER B 1 14 ? -6.559 -10.359 -13.391 1 98.38 14 SER B N 1
ATOM 1233 C CA . SER B 1 14 ? -6.543 -10.719 -14.805 1 98.38 14 SER B CA 1
ATOM 1234 C C . SER B 1 14 ? -7.477 -11.898 -15.086 1 98.38 14 SER B C 1
ATOM 1236 O O . SER B 1 14 ? -8.125 -11.945 -16.141 1 98.38 14 SER B O 1
ATOM 1238 N N . LEU B 1 15 ? -7.504 -12.812 -14.18 1 98 15 LEU B N 1
ATOM 1239 C CA . LEU B 1 15 ? -8.383 -13.969 -14.32 1 98 15 LEU B CA 1
ATOM 1240 C C . LEU B 1 15 ? -9.852 -13.547 -14.273 1 98 15 LEU B C 1
ATOM 1242 O O . LEU B 1 15 ? -10.633 -13.914 -15.148 1 98 15 LEU B O 1
ATOM 1246 N N . VAL B 1 16 ? -10.219 -12.711 -13.312 1 97.94 16 VAL B N 1
ATOM 1247 C CA . VAL B 1 16 ? -11.609 -12.367 -13.055 1 97.94 16 VAL B CA 1
ATOM 1248 C C . VAL B 1 16 ? -12.102 -11.359 -14.086 1 97.94 16 VAL B C 1
ATOM 1250 O O . VAL B 1 16 ? -13.242 -11.438 -14.539 1 97.94 16 VAL B O 1
ATOM 1253 N N . GLU B 1 17 ? -11.227 -10.43 -14.492 1 97.38 17 GLU B N 1
ATOM 1254 C CA . GLU B 1 17 ? -11.609 -9.375 -15.43 1 97.38 17 GLU B CA 1
ATOM 1255 C C . GLU B 1 17 ? -11.43 -9.844 -16.875 1 97.38 17 GLU B C 1
ATOM 1257 O O . GLU B 1 17 ? -11.812 -9.133 -17.812 1 97.38 17 GLU B O 1
ATOM 1262 N N . GLU B 1 18 ? -10.859 -10.984 -17.062 1 97.5 18 GLU B N 1
ATOM 1263 C CA . GLU B 1 18 ? -10.617 -11.555 -18.375 1 97.5 18 GLU B CA 1
ATOM 1264 C C . GLU B 1 18 ? -9.906 -10.555 -19.281 1 97.5 18 GLU B C 1
ATOM 1266 O O . GLU B 1 18 ? -10.383 -10.266 -20.391 1 97.5 18 GLU B O 1
ATOM 1271 N N . ASP B 1 19 ? -8.828 -10.031 -18.781 1 96.94 19 ASP B N 1
ATOM 1272 C CA . ASP B 1 19 ? -8.094 -9.047 -19.578 1 96.94 19 ASP B CA 1
ATOM 1273 C C . ASP B 1 19 ? -7.055 -9.727 -20.469 1 96.94 19 ASP B C 1
ATOM 1275 O O . ASP B 1 19 ? -7.176 -10.914 -20.781 1 96.94 19 ASP B O 1
ATOM 1279 N N . SER B 1 20 ? -6.07 -9.047 -21.016 1 96.69 20 SER B N 1
ATOM 1280 C CA . SER B 1 20 ? -5.125 -9.547 -22 1 96.69 20 SER B CA 1
ATOM 1281 C C . SER B 1 20 ? -4.277 -10.68 -21.438 1 96.69 20 SER B C 1
ATOM 1283 O O . SER B 1 20 ? -3.693 -11.461 -22.203 1 96.69 20 SER B O 1
ATOM 1285 N N . ASN B 1 21 ? -4.207 -10.805 -20.125 1 97.31 21 ASN B N 1
ATOM 1286 C CA . ASN B 1 21 ? -3.404 -11.844 -19.484 1 97.31 21 ASN B CA 1
ATOM 1287 C C . ASN B 1 21 ? -4.266 -13.023 -19.031 1 97.31 21 ASN B C 1
ATOM 1289 O O . ASN B 1 21 ? -3.803 -13.883 -18.281 1 97.31 21 ASN B O 1
ATOM 1293 N N . TYR B 1 22 ? -5.465 -13.039 -19.484 1 97.19 22 TYR B N 1
ATOM 1294 C CA . TYR B 1 22 ? -6.438 -14.031 -19.031 1 97.19 22 TYR B CA 1
ATOM 1295 C C . TYR B 1 22 ? -5.914 -15.445 -19.25 1 97.19 22 TYR B C 1
ATOM 1297 O O . TYR B 1 22 ? -5.949 -16.281 -18.344 1 97.19 22 TYR B O 1
ATOM 1305 N N . GLU B 1 23 ? -5.383 -15.719 -20.406 1 96.56 23 GLU B N 1
ATOM 1306 C CA . GLU B 1 23 ? -4.938 -17.062 -20.75 1 96.56 23 GLU B CA 1
ATOM 1307 C C . GLU B 1 23 ? -3.803 -17.516 -19.828 1 96.56 23 GLU B C 1
ATOM 1309 O O . GLU B 1 23 ? -3.766 -18.672 -19.391 1 96.56 23 GLU B O 1
ATOM 1314 N N . LYS B 1 24 ? -2.861 -16.641 -19.531 1 97.12 24 LYS B N 1
ATOM 1315 C CA . LYS B 1 24 ? -1.786 -16.938 -18.594 1 97.12 24 LYS B CA 1
ATOM 1316 C C . LYS B 1 24 ? -2.336 -17.172 -17.188 1 97.12 24 LYS B C 1
ATOM 1318 O O . LYS B 1 24 ? -1.883 -18.078 -16.484 1 97.12 24 LYS B O 1
ATOM 1323 N N . ALA B 1 25 ? -3.303 -16.359 -16.797 1 98 25 ALA B N 1
ATOM 1324 C CA . ALA B 1 25 ? -3.904 -16.469 -15.469 1 98 25 ALA B CA 1
ATOM 1325 C C . ALA B 1 25 ? -4.629 -17.797 -15.305 1 98 25 ALA B C 1
ATOM 1327 O O . ALA B 1 25 ? -4.609 -18.391 -14.219 1 98 25 ALA B O 1
ATOM 1328 N N . ILE B 1 26 ? -5.242 -18.266 -16.344 1 97.25 26 ILE B N 1
ATOM 1329 C CA . ILE B 1 26 ? -5.934 -19.547 -16.328 1 97.25 26 ILE B CA 1
ATOM 1330 C C . ILE B 1 26 ? -4.93 -20.672 -16.094 1 97.25 26 ILE B C 1
ATOM 1332 O O . ILE B 1 26 ? -5.199 -21.609 -15.336 1 97.25 26 ILE B O 1
ATOM 1336 N N . ARG B 1 27 ? -3.828 -20.578 -16.75 1 96.88 27 ARG B N 1
ATOM 1337 C CA . ARG B 1 27 ? -2.783 -21.578 -16.547 1 96.88 27 ARG B CA 1
ATOM 1338 C C . ARG B 1 27 ? -2.297 -21.594 -15.109 1 96.88 27 ARG B C 1
ATOM 1340 O O . ARG B 1 27 ? -2.092 -22.656 -14.531 1 96.88 27 ARG B O 1
ATOM 1347 N N . ILE B 1 28 ? -2.09 -20.438 -14.539 1 97.38 28 ILE B N 1
ATOM 1348 C CA . ILE B 1 28 ? -1.628 -20.312 -13.156 1 97.38 28 ILE B CA 1
ATOM 1349 C C . ILE B 1 28 ? -2.67 -20.906 -12.211 1 97.38 28 ILE B C 1
ATOM 1351 O O . ILE B 1 28 ? -2.324 -21.594 -11.242 1 97.38 28 ILE B O 1
ATOM 1355 N N . ARG B 1 29 ? -3.928 -20.625 -12.508 1 97.19 29 ARG B N 1
ATOM 1356 C CA . ARG B 1 29 ? -5.02 -21.125 -11.68 1 97.19 29 ARG B CA 1
ATOM 1357 C C . ARG B 1 29 ? -4.953 -22.641 -11.531 1 97.19 29 ARG B C 1
ATOM 1359 O O . ARG B 1 29 ? -5.375 -23.203 -10.516 1 97.19 29 ARG B O 1
ATOM 1366 N N . GLY B 1 30 ? -4.375 -23.234 -12.523 1 96.12 30 GLY B N 1
ATOM 1367 C CA . GLY B 1 30 ? -4.305 -24.688 -12.547 1 96.12 30 GLY B CA 1
ATOM 1368 C C . GLY B 1 30 ? -3.197 -25.234 -11.672 1 96.12 30 GLY B C 1
ATOM 1369 O O . GLY B 1 30 ? -3.143 -26.453 -11.43 1 96.12 30 GLY B O 1
ATOM 1370 N N . ILE B 1 31 ? -2.352 -24.453 -11.172 1 94.88 31 ILE B N 1
ATOM 1371 C CA . ILE B 1 31 ? -1.248 -24.844 -10.305 1 94.88 31 ILE B CA 1
ATOM 1372 C C . ILE B 1 31 ? -1.773 -25.141 -8.898 1 94.88 31 ILE B C 1
ATOM 1374 O O . ILE B 1 31 ? -2.703 -24.469 -8.43 1 94.88 31 ILE B O 1
ATOM 1378 N N . ARG B 1 32 ? -1.16 -26.094 -8.297 1 94.12 32 ARG B N 1
ATOM 1379 C CA . ARG B 1 32 ? -1.568 -26.422 -6.934 1 94.12 32 ARG B CA 1
ATOM 1380 C C . ARG B 1 32 ? -0.893 -25.516 -5.918 1 94.12 32 ARG B C 1
ATOM 1382 O O . ARG B 1 32 ? 0.195 -24.984 -6.176 1 94.12 32 ARG B O 1
ATOM 1389 N N . ASN B 1 33 ? -1.435 -25.297 -4.75 1 96.44 33 ASN B N 1
ATOM 1390 C CA . ASN B 1 33 ? -0.887 -24.625 -3.576 1 96.44 33 ASN B CA 1
ATOM 1391 C C . ASN B 1 33 ? -0.615 -23.141 -3.85 1 96.44 33 ASN B C 1
ATOM 1393 O O . ASN B 1 33 ? 0.48 -22.656 -3.576 1 96.44 33 ASN B O 1
ATOM 1397 N N . LEU B 1 34 ? -1.553 -22.516 -4.508 1 98.19 34 LEU B N 1
ATOM 1398 C CA . LEU B 1 34 ? -1.498 -21.062 -4.707 1 98.19 34 LEU B CA 1
ATOM 1399 C C . LEU B 1 34 ? -1.869 -20.328 -3.426 1 98.19 34 LEU B C 1
ATOM 1401 O O . LEU B 1 34 ? -2.869 -20.656 -2.783 1 98.19 34 LEU B O 1
ATOM 1405 N N . VAL B 1 35 ? -1.014 -19.344 -3.061 1 98.75 35 VAL B N 1
ATOM 1406 C CA . VAL B 1 35 ? -1.23 -18.578 -1.837 1 98.75 35 VAL B CA 1
ATOM 1407 C C . VAL B 1 35 ? -1.028 -17.094 -2.115 1 98.75 35 VAL B C 1
ATOM 1409 O O . VAL B 1 35 ? -0.353 -16.719 -3.078 1 98.75 35 VAL B O 1
ATOM 1412 N N . THR B 1 36 ? -1.686 -16.266 -1.477 1 98.88 36 THR B N 1
ATOM 1413 C CA . THR B 1 36 ? -1.447 -14.828 -1.421 1 98.88 36 THR B CA 1
ATOM 1414 C C . THR B 1 36 ? -1.514 -14.328 0.018 1 98.88 36 THR B C 1
ATOM 1416 O O . THR B 1 36 ? -1.674 -15.117 0.951 1 98.88 36 THR B O 1
ATOM 1419 N N . GLY B 1 37 ? -1.256 -13.047 0.2 1 98.81 37 GLY B N 1
ATOM 1420 C CA . GLY B 1 37 ? -1.308 -12.484 1.537 1 98.81 37 GLY B CA 1
ATOM 1421 C C . GLY B 1 37 ? -2.525 -11.602 1.766 1 98.81 37 GLY B C 1
ATOM 1422 O O . GLY B 1 37 ? -3.289 -11.336 0.835 1 98.81 37 GLY B O 1
ATOM 1423 N N . GLU B 1 38 ? -2.689 -11.141 3.014 1 98.88 38 GLU B N 1
ATOM 1424 C CA . GLU B 1 38 ? -3.803 -10.281 3.4 1 98.88 38 GLU B CA 1
ATOM 1425 C C . GLU B 1 38 ? -3.744 -8.938 2.676 1 98.88 38 GLU B C 1
ATOM 1427 O O . GLU B 1 38 ? -4.766 -8.273 2.508 1 98.88 38 GLU B O 1
ATOM 1432 N N . ILE B 1 39 ? -2.539 -8.547 2.199 1 98.88 39 ILE B N 1
ATOM 1433 C CA . ILE B 1 39 ? -2.396 -7.34 1.39 1 98.88 39 ILE B CA 1
ATOM 1434 C C . ILE B 1 39 ? -3.24 -7.465 0.123 1 98.88 39 ILE B C 1
ATOM 1436 O O . ILE B 1 39 ? -3.789 -6.477 -0.366 1 98.88 39 ILE B O 1
ATOM 1440 N N . THR B 1 40 ? -3.346 -8.656 -0.433 1 98.94 40 THR B N 1
ATOM 1441 C CA . THR B 1 40 ? -4.156 -8.898 -1.622 1 98.94 40 THR B CA 1
ATOM 1442 C C . THR B 1 40 ? -5.633 -8.656 -1.33 1 98.94 40 THR B C 1
ATOM 1444 O O . THR B 1 40 ? -6.348 -8.086 -2.16 1 98.94 40 THR B O 1
ATOM 1447 N N . VAL B 1 41 ? -6.07 -9.016 -0.164 1 98.94 41 VAL B N 1
ATOM 1448 C CA . VAL B 1 41 ? -7.457 -8.781 0.232 1 98.94 41 VAL B CA 1
ATOM 1449 C C . VAL B 1 41 ? -7.738 -7.277 0.254 1 98.94 41 VAL B C 1
ATOM 1451 O O . VAL B 1 41 ? -8.75 -6.824 -0.282 1 98.94 41 VAL B O 1
ATOM 1454 N N . LEU B 1 42 ? -6.824 -6.523 0.834 1 98.94 42 LEU B N 1
ATOM 1455 C CA . LEU B 1 42 ? -6.984 -5.07 0.873 1 98.94 42 LEU B CA 1
ATOM 1456 C C . LEU B 1 42 ? -7.023 -4.492 -0.538 1 98.94 42 LEU B C 1
ATOM 1458 O O . LEU B 1 42 ? -7.848 -3.625 -0.833 1 98.94 42 LEU B O 1
ATOM 1462 N N . GLU B 1 43 ? -6.133 -4.977 -1.414 1 98.94 43 GLU B N 1
ATOM 1463 C CA . GLU B 1 43 ? -6.086 -4.496 -2.793 1 98.94 43 GLU B CA 1
ATOM 1464 C C . GLU B 1 43 ? -7.379 -4.824 -3.533 1 98.94 43 GLU B C 1
ATOM 1466 O O . GLU B 1 43 ? -7.91 -3.988 -4.27 1 98.94 43 GLU B O 1
ATOM 1471 N N . LEU B 1 44 ? -7.875 -5.992 -3.365 1 98.94 44 LEU B N 1
ATOM 1472 C CA . LEU B 1 44 ? -9.117 -6.398 -4.016 1 98.94 44 LEU B CA 1
ATOM 1473 C C . LEU B 1 44 ? -10.305 -5.613 -3.463 1 98.94 44 LEU B C 1
ATOM 1475 O O . LEU B 1 44 ? -11.148 -5.141 -4.223 1 98.94 44 LEU B O 1
ATOM 1479 N N . ASN B 1 45 ? -10.383 -5.492 -2.1 1 98.94 45 ASN B N 1
ATOM 1480 C CA . ASN B 1 45 ? -11.43 -4.66 -1.504 1 98.94 45 ASN B CA 1
ATOM 1481 C C . ASN B 1 45 ? -11.43 -3.254 -2.096 1 98.94 45 ASN B C 1
ATOM 1483 O O . ASN B 1 45 ? -12.484 -2.732 -2.463 1 98.94 45 ASN B O 1
ATOM 1487 N N . SER B 1 46 ? -10.258 -2.674 -2.139 1 98.88 46 SER B N 1
ATOM 1488 C CA . SER B 1 46 ? -10.117 -1.33 -2.686 1 98.88 46 SER B CA 1
ATOM 1489 C C . SER B 1 46 ? -10.586 -1.27 -4.137 1 98.88 46 SER B C 1
ATOM 1491 O O . SER B 1 46 ? -11.344 -0.374 -4.512 1 98.88 46 SER B O 1
ATOM 1493 N N . PHE B 1 47 ? -10.148 -2.227 -4.973 1 98.94 47 PHE B N 1
ATOM 1494 C CA . PHE B 1 47 ? -10.516 -2.291 -6.383 1 98.94 47 PHE B CA 1
ATOM 1495 C C . PHE B 1 47 ? -12.023 -2.385 -6.547 1 98.94 47 PHE B C 1
ATOM 1497 O O . PHE B 1 47 ? -12.625 -1.588 -7.266 1 98.94 47 PHE B O 1
ATOM 1504 N N . TYR B 1 48 ? -12.672 -3.248 -5.852 1 98.88 48 TYR B N 1
ATOM 1505 C CA . TYR B 1 48 ? -14.094 -3.512 -6.062 1 98.88 48 TYR B CA 1
ATOM 1506 C C . TYR B 1 48 ? -14.953 -2.432 -5.414 1 98.88 48 TYR B C 1
ATOM 1508 O O . TYR B 1 48 ? -16.031 -2.096 -5.918 1 98.88 48 TYR B O 1
ATOM 1516 N N . SER B 1 49 ? -14.477 -1.905 -4.234 1 98.81 49 SER B N 1
ATOM 1517 C CA . SER B 1 49 ? -15.242 -0.819 -3.627 1 98.81 49 SER B CA 1
ATOM 1518 C C . SER B 1 49 ? -15.336 0.381 -4.562 1 98.81 49 SER B C 1
ATOM 1520 O O . SER B 1 49 ? -16.359 1.06 -4.605 1 98.81 49 SER B O 1
ATOM 1522 N N . ARG B 1 50 ? -14.281 0.66 -5.277 1 98.69 50 ARG B N 1
ATOM 1523 C CA . ARG B 1 50 ? -14.273 1.77 -6.223 1 98.69 50 ARG B CA 1
ATOM 1524 C C . ARG B 1 50 ? -15.117 1.449 -7.453 1 98.69 50 ARG B C 1
ATOM 1526 O O . ARG B 1 50 ? -15.789 2.328 -7.996 1 98.69 50 ARG B O 1
ATOM 1533 N N . LYS B 1 51 ? -15.102 0.242 -7.867 1 98.38 51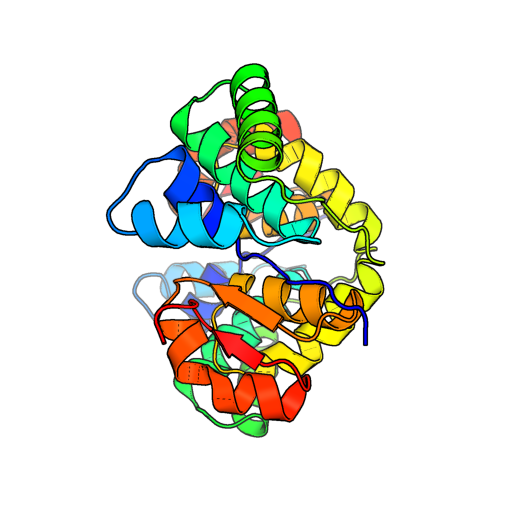 LYS B N 1
ATOM 1534 C CA . LYS B 1 51 ? -15.789 -0.188 -9.086 1 98.38 51 LYS B CA 1
ATOM 1535 C C . LYS B 1 51 ? -17.297 -0.313 -8.852 1 98.38 51 LYS B C 1
ATOM 1537 O O . LYS B 1 51 ? -18.094 0.109 -9.688 1 98.38 51 LYS B O 1
ATOM 1542 N N . LEU B 1 52 ? -17.688 -0.876 -7.699 1 98.44 52 LEU B N 1
ATOM 1543 C CA . LEU B 1 52 ? -19.078 -1.269 -7.488 1 98.44 52 LEU B CA 1
ATOM 1544 C C . LEU B 1 52 ? -19.797 -0.266 -6.59 1 98.44 52 LEU B C 1
ATOM 1546 O O . LEU B 1 52 ? -21.031 -0.213 -6.574 1 98.44 52 LEU B O 1
ATOM 1550 N N . LYS B 1 53 ? -19.078 0.454 -5.797 1 97.94 53 LYS B N 1
ATOM 1551 C CA . LYS B 1 53 ? -19.594 1.495 -4.91 1 97.94 53 LYS B CA 1
ATOM 1552 C C . LYS B 1 53 ? -20.688 0.948 -3.994 1 97.94 53 LYS B C 1
ATOM 1554 O O . LYS B 1 53 ? -21.719 1.598 -3.785 1 97.94 53 LYS B O 1
ATOM 1559 N N . ASP B 1 54 ? -20.547 -0.278 -3.6 1 98.19 54 ASP B N 1
ATOM 1560 C CA . ASP B 1 54 ? -21.391 -1.014 -2.668 1 98.19 54 ASP B CA 1
ATOM 1561 C C . ASP B 1 54 ? -20.578 -1.981 -1.822 1 98.19 54 ASP B C 1
ATOM 1563 O O . ASP B 1 54 ? -19.953 -2.908 -2.354 1 98.19 54 ASP B O 1
ATOM 1567 N N . GLU B 1 55 ? -20.562 -1.729 -0.489 1 98.38 55 GLU B N 1
ATOM 1568 C CA . GLU B 1 55 ? -19.703 -2.467 0.438 1 98.38 55 GLU B CA 1
ATOM 1569 C C . GLU B 1 55 ? -19.953 -3.969 0.343 1 98.38 55 GLU B C 1
ATOM 1571 O O . GLU B 1 55 ? -19.016 -4.762 0.302 1 98.38 55 GLU B O 1
ATOM 1576 N N . ILE B 1 56 ? -21.188 -4.395 0.31 1 98.5 56 ILE B N 1
ATOM 1577 C CA . ILE B 1 56 ? -21.562 -5.801 0.299 1 98.5 56 ILE B CA 1
ATOM 1578 C C . ILE B 1 56 ? -21.125 -6.445 -1.016 1 98.5 56 ILE B C 1
ATOM 1580 O O . ILE B 1 56 ? -20.531 -7.523 -1.018 1 98.5 56 ILE B O 1
ATOM 1584 N N . LYS B 1 57 ? -21.391 -5.797 -2.123 1 98.75 57 LYS B N 1
ATOM 1585 C CA . LYS B 1 57 ? -21 -6.312 -3.434 1 98.75 57 LYS B CA 1
ATOM 1586 C C . LYS B 1 57 ? -19.484 -6.375 -3.574 1 98.75 57 LYS B C 1
ATOM 1588 O O . LYS B 1 57 ? -18.953 -7.305 -4.18 1 98.75 57 LYS B O 1
ATOM 1593 N N . ALA B 1 58 ? -18.859 -5.367 -3.055 1 98.81 58 ALA B N 1
ATOM 1594 C CA . ALA B 1 58 ? -17.391 -5.348 -3.107 1 98.81 58 ALA B CA 1
ATOM 1595 C C . ALA B 1 58 ? -16.812 -6.523 -2.334 1 98.81 58 ALA B C 1
ATOM 1597 O O . ALA B 1 58 ? -15.914 -7.219 -2.83 1 98.81 58 ALA B O 1
ATOM 1598 N N . LYS B 1 59 ? -17.297 -6.738 -1.129 1 98.88 59 LYS B N 1
ATOM 1599 C CA . LYS B 1 59 ? -16.828 -7.852 -0.309 1 98.88 59 LYS B CA 1
ATOM 1600 C C . LYS B 1 59 ? -17.078 -9.188 -1.001 1 98.88 59 LYS B C 1
ATOM 1602 O O . LYS B 1 59 ? -16.219 -10.062 -1.011 1 98.88 59 LYS B O 1
ATOM 1607 N N . ALA B 1 60 ? -18.25 -9.344 -1.574 1 98.81 60 ALA B N 1
ATOM 1608 C CA . ALA B 1 60 ? -18.609 -10.562 -2.293 1 98.81 60 ALA B CA 1
ATOM 1609 C C . ALA B 1 60 ? -17.688 -10.773 -3.492 1 98.81 60 ALA B C 1
ATOM 1611 O O . ALA B 1 60 ? -17.266 -11.906 -3.773 1 98.81 60 ALA B O 1
ATOM 1612 N N . ALA B 1 61 ? -17.375 -9.703 -4.176 1 98.88 61 ALA B N 1
ATOM 1613 C CA . ALA B 1 61 ? -16.5 -9.789 -5.34 1 98.88 61 ALA B CA 1
ATOM 1614 C C . ALA B 1 61 ? -15.086 -10.203 -4.93 1 98.88 61 ALA B C 1
ATOM 1616 O O . ALA B 1 61 ? -14.445 -10.992 -5.625 1 98.88 61 ALA B O 1
ATOM 1617 N N . THR B 1 62 ? -14.594 -9.664 -3.828 1 98.94 62 THR B N 1
ATOM 1618 C CA . THR B 1 62 ? -13.289 -10.062 -3.311 1 98.94 62 THR B CA 1
ATOM 1619 C C . THR B 1 62 ? -13.266 -11.555 -2.988 1 98.94 62 THR B C 1
ATOM 1621 O O . THR B 1 62 ? -12.367 -12.273 -3.42 1 98.94 62 THR B O 1
ATOM 1624 N N . ILE B 1 63 ? -14.289 -12.023 -2.311 1 98.81 63 ILE B N 1
ATOM 1625 C CA . ILE B 1 63 ? -14.391 -13.438 -1.945 1 98.81 63 ILE B CA 1
ATOM 1626 C C . ILE B 1 63 ? -14.453 -14.289 -3.209 1 98.81 63 ILE B C 1
ATOM 1628 O O . ILE B 1 63 ? -13.734 -15.289 -3.326 1 98.81 63 ILE B O 1
ATOM 1632 N N . TYR B 1 64 ? -15.258 -13.852 -4.129 1 98.81 64 TYR B N 1
ATOM 1633 C CA . TYR B 1 64 ? -15.398 -14.57 -5.391 1 98.81 64 TYR B CA 1
ATOM 1634 C C . TYR B 1 64 ? -14.07 -14.641 -6.133 1 98.81 64 TYR B C 1
ATOM 1636 O O . TYR B 1 64 ? -13.695 -15.695 -6.656 1 98.81 64 TYR B O 1
ATOM 1644 N N . SER B 1 65 ? -13.391 -13.531 -6.246 1 98.88 65 SER B N 1
ATOM 1645 C CA . SER B 1 65 ? -12.141 -13.461 -6.988 1 98.88 65 SER B CA 1
ATOM 1646 C C . SER B 1 65 ? -11.109 -14.445 -6.438 1 98.88 65 SER B C 1
ATOM 1648 O O . SER B 1 65 ? -10.43 -15.133 -7.203 1 98.88 65 SER B O 1
ATOM 1650 N N . LEU B 1 66 ? -11 -14.508 -5.098 1 98.88 66 LEU B N 1
ATOM 1651 C CA . LEU B 1 66 ? -10.055 -15.406 -4.453 1 98.88 66 LEU B CA 1
ATOM 1652 C C . LEU B 1 66 ? -10.453 -16.859 -4.676 1 98.88 66 LEU B C 1
ATOM 1654 O O . LEU B 1 66 ? -9.609 -17.703 -4.996 1 98.88 66 LEU B O 1
ATOM 1658 N N . LYS B 1 67 ? -11.727 -17.156 -4.566 1 98.56 67 LYS B N 1
ATOM 1659 C CA . LYS B 1 67 ? -12.219 -18.516 -4.773 1 98.56 67 LYS B CA 1
ATOM 1660 C C . LYS B 1 67 ? -12.062 -18.938 -6.23 1 98.56 67 LYS B C 1
ATOM 1662 O O . LYS B 1 67 ? -11.586 -20.047 -6.512 1 98.56 67 LYS B O 1
ATOM 1667 N N . PHE B 1 68 ? -12.453 -18.031 -7.09 1 98.44 68 PHE B N 1
ATOM 1668 C CA . PHE B 1 68 ? -12.422 -18.328 -8.516 1 98.44 68 PHE B CA 1
ATOM 1669 C C . PHE B 1 68 ? -10.992 -18.562 -8.992 1 98.44 68 PHE B C 1
ATOM 1671 O O . PHE B 1 68 ? -10.75 -19.391 -9.867 1 98.44 68 PHE B O 1
ATOM 1678 N N . SER B 1 69 ? -10.039 -17.891 -8.438 1 98.62 69 SER B N 1
ATOM 1679 C CA . SER B 1 69 ? -8.641 -18 -8.844 1 98.62 69 SER B CA 1
ATOM 1680 C C . SER B 1 69 ? -7.957 -19.172 -8.141 1 98.62 69 SER B C 1
ATOM 1682 O O . SER B 1 69 ? -6.809 -19.5 -8.445 1 98.62 69 SER B O 1
ATOM 1684 N N . ASN B 1 70 ? -8.617 -19.766 -7.156 1 98.19 70 ASN B N 1
ATOM 1685 C CA . ASN B 1 70 ? -8.094 -20.891 -6.406 1 98.19 70 ASN B CA 1
ATOM 1686 C C . ASN B 1 70 ? -6.871 -20.5 -5.578 1 98.19 70 ASN B C 1
ATOM 1688 O O . ASN B 1 70 ? -5.875 -21.234 -5.559 1 98.19 70 ASN B O 1
ATOM 1692 N N . VAL B 1 71 ? -6.945 -19.375 -4.941 1 98.69 71 VAL B N 1
ATOM 1693 C CA . VAL B 1 71 ? -5.828 -18.828 -4.172 1 98.69 71 VAL B CA 1
ATOM 1694 C C . VAL B 1 71 ? -6.223 -18.719 -2.701 1 98.69 71 VAL B C 1
ATOM 1696 O O . VAL B 1 71 ? -7.262 -18.141 -2.375 1 98.69 71 VAL B O 1
ATOM 1699 N N . ARG B 1 72 ? -5.461 -19.297 -1.837 1 98.5 72 ARG B N 1
ATOM 1700 C CA . ARG B 1 72 ? -5.711 -19.172 -0.405 1 98.5 72 ARG B CA 1
ATOM 1701 C C . ARG B 1 72 ? -5.004 -17.938 0.166 1 98.5 72 ARG B C 1
ATOM 1703 O O . ARG B 1 72 ? -3.904 -17.594 -0.268 1 98.5 72 ARG B O 1
ATOM 1710 N N . VAL B 1 73 ? -5.586 -17.344 1.192 1 98.81 73 VAL B N 1
ATOM 1711 C CA . VAL B 1 73 ? -4.977 -16.188 1.861 1 98.81 73 VAL B CA 1
ATOM 1712 C C . VAL B 1 73 ? -4.23 -16.656 3.109 1 98.81 73 VAL B C 1
ATOM 1714 O O . VAL B 1 73 ? -4.828 -17.234 4.02 1 98.81 73 VAL B O 1
ATOM 1717 N N . ALA B 1 74 ? -2.986 -16.453 3.115 1 98.62 74 ALA B N 1
ATOM 1718 C CA . ALA B 1 74 ? -2.193 -16.781 4.297 1 98.62 74 ALA B CA 1
ATOM 1719 C C . ALA B 1 74 ? -2.115 -15.594 5.25 1 98.62 74 ALA B C 1
ATOM 1721 O O . ALA B 1 74 ? -2 -14.445 4.816 1 98.62 74 ALA B O 1
ATOM 1722 N N . GLU B 1 75 ? -2.174 -15.883 6.551 1 98.25 75 GLU B N 1
ATOM 1723 C CA . GLU B 1 75 ? -2.002 -14.852 7.57 1 98.25 75 GLU B CA 1
ATOM 1724 C C . GLU B 1 75 ? -0.542 -14.742 8 1 98.25 75 GLU B C 1
ATOM 1726 O O . GLU B 1 75 ? 0.154 -15.75 8.125 1 98.25 75 GLU B O 1
ATOM 1731 N N . VAL B 1 76 ? -0.107 -13.555 8.117 1 98.56 76 VAL B N 1
ATOM 1732 C CA . VAL B 1 76 ? 1.205 -13.289 8.695 1 98.56 76 VAL B CA 1
ATOM 1733 C C . VAL B 1 76 ? 1.081 -12.227 9.789 1 98.56 76 VAL B C 1
ATOM 1735 O O . VAL B 1 76 ? 0.041 -11.578 9.922 1 98.56 76 VAL B O 1
ATOM 1738 N N . ASP B 1 77 ? 2.105 -12.156 10.719 1 98.88 77 ASP B N 1
ATOM 1739 C CA . ASP B 1 77 ? 2.209 -11.055 11.672 1 98.88 77 ASP B CA 1
ATOM 1740 C C . ASP B 1 77 ? 2.561 -9.75 10.961 1 98.88 77 ASP B C 1
ATOM 1742 O O . ASP B 1 77 ? 3.646 -9.617 10.391 1 98.88 77 ASP B O 1
ATOM 1746 N N . TRP B 1 78 ? 1.686 -8.812 11.039 1 98.88 78 TRP B N 1
ATOM 1747 C CA . TRP B 1 78 ? 1.899 -7.598 10.258 1 98.88 78 TRP B CA 1
ATOM 1748 C C . TRP B 1 78 ? 2.984 -6.73 10.883 1 98.88 78 TRP B C 1
ATOM 1750 O O . TRP B 1 78 ? 3.551 -5.855 10.219 1 98.88 78 TRP B O 1
ATOM 1760 N N . ASN B 1 79 ? 3.24 -6.867 12.133 1 98.94 79 ASN B N 1
ATOM 1761 C CA . ASN B 1 79 ? 4.422 -6.191 12.664 1 98.94 79 ASN B CA 1
ATOM 1762 C C . ASN B 1 79 ? 5.703 -6.727 12.031 1 98.94 79 ASN B C 1
ATOM 1764 O O . ASN B 1 79 ? 6.633 -5.965 11.766 1 98.94 79 ASN B O 1
ATOM 1768 N N . ARG B 1 80 ? 5.766 -8.023 11.797 1 98.88 80 ARG B N 1
ATOM 1769 C CA . ARG B 1 80 ? 6.887 -8.609 11.07 1 98.88 80 ARG B CA 1
ATOM 1770 C C . ARG B 1 80 ? 6.875 -8.172 9.609 1 98.88 80 ARG B C 1
ATOM 1772 O O . ARG B 1 80 ? 7.934 -7.965 9.008 1 98.88 80 ARG B O 1
ATOM 1779 N N . LEU B 1 81 ? 5.68 -8.078 9.031 1 98.94 81 LEU B N 1
ATOM 1780 C CA . LEU B 1 81 ? 5.559 -7.609 7.652 1 98.94 81 LEU B CA 1
ATOM 1781 C C . LEU B 1 81 ? 6.145 -6.211 7.496 1 98.94 81 LEU B C 1
ATOM 1783 O O . LEU B 1 81 ? 6.84 -5.93 6.52 1 98.94 81 LEU B O 1
ATOM 1787 N N . LEU B 1 82 ? 5.859 -5.316 8.461 1 98.81 82 LEU B N 1
ATOM 1788 C CA . LEU B 1 82 ? 6.418 -3.969 8.43 1 98.81 82 LEU B CA 1
ATOM 1789 C C . LEU B 1 82 ? 7.941 -4.012 8.438 1 98.81 82 LEU B C 1
ATOM 1791 O O . LEU B 1 82 ? 8.586 -3.355 7.617 1 98.81 82 LEU B O 1
ATOM 1795 N N . ARG B 1 83 ? 8.477 -4.781 9.328 1 98.75 83 ARG B N 1
ATOM 1796 C CA . ARG B 1 83 ? 9.93 -4.836 9.445 1 98.75 83 ARG B CA 1
ATOM 1797 C C . ARG B 1 83 ? 10.57 -5.352 8.164 1 98.75 83 ARG B C 1
ATOM 1799 O O . ARG B 1 83 ? 11.555 -4.785 7.684 1 98.75 83 ARG B O 1
ATOM 1806 N N . LYS B 1 84 ? 10.031 -6.398 7.652 1 98.88 84 LYS B N 1
ATOM 1807 C CA . LYS B 1 84 ? 10.555 -6.957 6.41 1 98.88 84 LYS B CA 1
ATOM 1808 C C . LYS B 1 84 ? 10.398 -5.969 5.258 1 98.88 84 LYS B C 1
ATOM 1810 O O . LYS B 1 84 ? 11.297 -5.836 4.422 1 98.88 84 LYS B O 1
ATOM 1815 N N . SER B 1 85 ? 9.281 -5.258 5.156 1 98.94 85 SER B N 1
ATOM 1816 C CA . SER B 1 85 ? 9.039 -4.266 4.117 1 98.94 85 SER B CA 1
ATOM 1817 C C . SER B 1 85 ? 10.023 -3.105 4.211 1 98.94 85 SER B C 1
ATOM 1819 O O . SER B 1 85 ? 10.461 -2.574 3.191 1 98.94 85 SER B O 1
ATOM 1821 N N . GLU B 1 86 ? 10.266 -2.705 5.449 1 98.75 86 GLU B N 1
ATOM 1822 C CA . GLU B 1 86 ? 11.234 -1.63 5.641 1 98.75 86 GLU B CA 1
ATOM 1823 C C . GLU B 1 86 ? 12.602 -2.02 5.098 1 98.75 86 GLU B C 1
ATOM 1825 O O . GLU B 1 86 ? 13.273 -1.212 4.445 1 98.75 86 GLU B O 1
ATOM 1830 N N . GLU B 1 87 ? 12.961 -3.223 5.367 1 98.38 87 GLU B N 1
ATOM 1831 C CA . GLU B 1 87 ? 14.219 -3.744 4.848 1 98.38 87 GLU B CA 1
ATOM 1832 C C . GLU B 1 87 ? 14.227 -3.76 3.32 1 98.38 87 GLU B C 1
ATOM 1834 O O . GLU B 1 87 ? 15.164 -3.273 2.691 1 98.38 87 GLU B O 1
ATOM 1839 N N . LEU B 1 88 ? 13.242 -4.227 2.721 1 98.88 88 LEU B N 1
ATOM 1840 C CA . LEU B 1 88 ? 13.172 -4.469 1.285 1 98.88 88 LEU B CA 1
ATOM 1841 C C . LEU B 1 88 ? 12.922 -3.17 0.525 1 98.88 88 LEU B C 1
ATOM 1843 O O . LEU B 1 88 ? 13.352 -3.021 -0.62 1 98.88 88 LEU B O 1
ATOM 1847 N N . SER B 1 89 ? 12.242 -2.178 1.15 1 98.88 89 SER B N 1
ATOM 1848 C CA . SER B 1 89 ? 11.812 -0.953 0.479 1 98.88 89 SER B CA 1
ATOM 1849 C C . SER B 1 89 ? 13.016 -0.141 0.001 1 98.88 89 SER B C 1
ATOM 1851 O O . SER B 1 89 ? 12.922 0.577 -0.998 1 98.88 89 SER B O 1
ATOM 1853 N N . LEU B 1 90 ? 14.156 -0.323 0.613 1 98.69 90 LEU B N 1
ATOM 1854 C CA . LEU B 1 90 ? 15.359 0.419 0.247 1 98.69 90 LEU B CA 1
ATOM 1855 C C . LEU B 1 90 ? 16.156 -0.322 -0.825 1 98.69 90 LEU B C 1
ATOM 1857 O O . LEU B 1 90 ? 17.047 0.249 -1.442 1 98.69 90 LEU B O 1
ATOM 1861 N N . ARG B 1 91 ? 15.742 -1.571 -1.094 1 98.5 91 ARG B N 1
ATOM 1862 C CA . ARG B 1 91 ? 16.656 -2.43 -1.85 1 98.5 91 ARG B CA 1
ATOM 1863 C C . ARG B 1 91 ? 16.047 -2.816 -3.193 1 98.5 91 ARG B C 1
ATOM 1865 O O . ARG B 1 91 ? 16.766 -2.99 -4.18 1 98.5 91 ARG B O 1
ATOM 1872 N N . LEU B 1 92 ? 14.766 -2.877 -3.305 1 98.75 92 LEU B N 1
ATOM 1873 C CA . LEU B 1 92 ? 14.141 -3.545 -4.441 1 98.75 92 LEU B CA 1
ATOM 1874 C C . LEU B 1 92 ? 13.828 -2.547 -5.551 1 98.75 92 LEU B C 1
ATOM 1876 O O . LEU B 1 92 ? 13.578 -2.938 -6.691 1 98.75 92 LEU B O 1
ATOM 1880 N N . GLN B 1 93 ? 13.805 -1.267 -5.207 1 98.69 93 GLN B N 1
ATOM 1881 C CA . GLN B 1 93 ? 13.484 -0.233 -6.188 1 98.69 93 GLN B CA 1
ATOM 1882 C C . GLN B 1 93 ? 12.141 -0.498 -6.852 1 98.69 93 GLN B C 1
ATOM 1884 O O . GLN B 1 93 ? 12.031 -0.487 -8.078 1 98.69 93 GLN B O 1
ATOM 1889 N N . LEU B 1 94 ? 11.148 -0.812 -6.031 1 98.88 94 LEU B N 1
ATOM 1890 C CA . LEU B 1 94 ? 9.781 -1.079 -6.449 1 98.88 94 LEU B CA 1
ATOM 1891 C C . LEU B 1 94 ? 8.797 -0.171 -5.711 1 98.88 94 LEU B C 1
ATOM 1893 O O . LEU B 1 94 ? 9.172 0.486 -4.734 1 98.88 94 LEU B O 1
ATOM 1897 N N . LYS B 1 95 ? 7.594 -0.094 -6.191 1 98.88 95 LYS B N 1
ATOM 1898 C CA . LYS B 1 95 ? 6.531 0.663 -5.535 1 98.88 95 LYS B CA 1
ATOM 1899 C C . LYS B 1 95 ? 6.121 0.007 -4.219 1 98.88 95 LYS B C 1
ATOM 1901 O O . LYS B 1 95 ? 6.348 -1.188 -4.02 1 98.88 95 LYS B O 1
ATOM 1906 N N . THR B 1 96 ? 5.555 0.75 -3.385 1 98.94 96 THR B N 1
ATOM 1907 C CA . THR B 1 96 ? 5.293 0.371 -2.002 1 98.94 96 THR B CA 1
ATOM 1908 C C . THR B 1 96 ? 4.434 -0.889 -1.939 1 98.94 96 THR B C 1
ATOM 1910 O O . THR B 1 96 ? 4.742 -1.823 -1.197 1 98.94 96 THR B O 1
ATOM 1913 N N . LEU B 1 97 ? 3.357 -0.961 -2.74 1 98.94 97 LEU B N 1
ATOM 1914 C CA . LEU B 1 97 ? 2.484 -2.127 -2.662 1 98.94 97 LEU B CA 1
ATOM 1915 C C . LEU B 1 97 ? 3.201 -3.379 -3.156 1 98.94 97 LEU B C 1
ATOM 1917 O O . LEU B 1 97 ? 2.967 -4.477 -2.646 1 98.94 97 LEU B O 1
ATOM 1921 N N . ASP B 1 98 ? 4.066 -3.219 -4.141 1 98.94 98 ASP B N 1
ATOM 1922 C CA . ASP B 1 98 ? 4.859 -4.344 -4.625 1 98.94 98 ASP B CA 1
ATOM 1923 C C . ASP B 1 98 ? 5.816 -4.848 -3.549 1 98.94 98 ASP B C 1
ATOM 1925 O O . ASP B 1 98 ? 6.02 -6.055 -3.404 1 98.94 98 ASP B O 1
ATOM 1929 N N . ILE B 1 99 ? 6.371 -3.947 -2.803 1 98.94 99 ILE B N 1
ATOM 1930 C CA . ILE B 1 99 ? 7.258 -4.289 -1.696 1 98.94 99 ILE B CA 1
ATOM 1931 C C . ILE B 1 99 ? 6.477 -5.051 -0.627 1 98.94 99 ILE B C 1
ATOM 1933 O O . ILE B 1 99 ? 6.949 -6.07 -0.115 1 98.94 99 ILE B O 1
ATOM 1937 N N . LEU B 1 100 ? 5.305 -4.617 -0.301 1 98.94 100 LEU B N 1
ATOM 1938 C CA . LEU B 1 100 ? 4.465 -5.277 0.693 1 98.94 100 LEU B CA 1
ATOM 1939 C C . LEU B 1 100 ? 4.09 -6.684 0.239 1 98.94 100 LEU B C 1
ATOM 1941 O O . LEU B 1 100 ? 4.062 -7.613 1.048 1 98.94 100 LEU B O 1
ATOM 1945 N N . GLN B 1 101 ? 3.814 -6.863 -1.021 1 98.94 101 GLN B N 1
ATOM 1946 C CA . GLN B 1 101 ? 3.512 -8.18 -1.575 1 98.94 101 GLN B CA 1
ATOM 1947 C C . GLN B 1 101 ? 4.715 -9.109 -1.464 1 98.94 101 GLN B C 1
ATOM 1949 O O . GLN B 1 101 ? 4.582 -10.25 -1.017 1 98.94 101 GLN B O 1
ATOM 1954 N N . ILE B 1 102 ? 5.852 -8.625 -1.839 1 98.94 102 ILE B N 1
ATOM 1955 C CA . ILE B 1 102 ? 7.062 -9.438 -1.817 1 98.94 102 ILE B CA 1
ATOM 1956 C C . ILE B 1 102 ? 7.438 -9.758 -0.374 1 98.94 102 ILE B C 1
ATOM 1958 O O . ILE B 1 102 ? 7.824 -10.891 -0.066 1 98.94 102 ILE B O 1
ATOM 1962 N N . ALA B 1 103 ? 7.309 -8.781 0.521 1 98.94 103 ALA B N 1
ATOM 1963 C CA . ALA B 1 103 ? 7.551 -9.031 1.941 1 98.94 103 ALA B CA 1
ATOM 1964 C C . ALA B 1 103 ? 6.59 -10.086 2.484 1 98.94 103 ALA B C 1
ATOM 1966 O O . ALA B 1 103 ? 6.996 -10.969 3.25 1 98.94 103 ALA B O 1
ATOM 1967 N N . SER B 1 104 ? 5.336 -9.984 2.1 1 98.88 104 SER B N 1
ATOM 1968 C CA . SER B 1 104 ? 4.344 -10.977 2.5 1 98.88 104 SER B CA 1
ATOM 1969 C C . SER B 1 104 ? 4.734 -12.375 2.029 1 98.88 104 SER B C 1
ATOM 1971 O O . SER B 1 104 ? 4.73 -13.32 2.816 1 98.88 104 SER B O 1
ATOM 1973 N N . ALA B 1 105 ? 5.105 -12.469 0.794 1 98.75 105 ALA B N 1
ATOM 1974 C CA . ALA B 1 105 ? 5.539 -13.742 0.224 1 98.75 105 ALA B CA 1
ATOM 1975 C C . ALA B 1 105 ? 6.75 -14.297 0.97 1 98.75 105 ALA B C 1
ATOM 1977 O O . ALA B 1 105 ? 6.816 -15.492 1.258 1 98.75 105 ALA B O 1
ATOM 1978 N N . THR B 1 106 ? 7.676 -13.453 1.293 1 98.56 106 THR B N 1
ATOM 1979 C CA . THR B 1 106 ? 8.891 -13.836 1.999 1 98.56 106 THR B CA 1
ATOM 1980 C C . THR B 1 106 ? 8.562 -14.406 3.375 1 98.56 106 THR B C 1
ATOM 1982 O O . THR B 1 106 ? 9.109 -15.438 3.773 1 98.56 106 THR B O 1
ATOM 1985 N N . LEU B 1 107 ? 7.68 -13.773 4.098 1 98.56 107 LEU B N 1
ATOM 1986 C CA . LEU B 1 107 ? 7.312 -14.211 5.438 1 98.56 107 LEU B CA 1
ATOM 1987 C C . LEU B 1 107 ? 6.551 -15.531 5.391 1 98.56 107 LEU B C 1
ATOM 1989 O O . LEU B 1 107 ? 6.664 -16.344 6.305 1 98.56 107 LEU B O 1
ATOM 1993 N N . ILE B 1 108 ? 5.738 -15.703 4.336 1 98.19 108 ILE B N 1
ATOM 1994 C CA . ILE B 1 108 ? 4.965 -16.938 4.176 1 98.19 108 ILE B CA 1
ATOM 1995 C C . ILE B 1 108 ? 5.902 -18.094 3.834 1 98.19 108 ILE B C 1
ATOM 1997 O O . ILE B 1 108 ? 5.613 -19.25 4.148 1 98.19 108 ILE B O 1
ATOM 2001 N N . GLY B 1 109 ? 7.016 -17.766 3.225 1 97.44 109 GLY B N 1
ATOM 2002 C CA . GLY B 1 109 ? 8.039 -18.781 2.967 1 97.44 109 GLY B CA 1
ATOM 2003 C C . GLY B 1 109 ? 7.832 -19.516 1.658 1 97.44 109 GLY B C 1
ATOM 2004 O O . GLY B 1 109 ? 8.062 -20.719 1.578 1 97.44 109 GLY B O 1
ATOM 2005 N N . VAL B 1 110 ? 7.441 -18.797 0.624 1 97.25 110 VAL B N 1
ATOM 2006 C CA . VAL B 1 110 ? 7.234 -19.406 -0.685 1 97.25 110 VAL B CA 1
ATOM 2007 C C . VAL B 1 110 ? 8.516 -19.312 -1.506 1 97.25 110 VAL B C 1
ATOM 2009 O O . VAL B 1 110 ? 9.398 -18.5 -1.206 1 97.25 110 VAL B O 1
ATOM 2012 N N . SER B 1 111 ? 8.625 -20.109 -2.566 1 94.62 111 SER B N 1
ATOM 2013 C CA . SER B 1 111 ? 9.812 -20.109 -3.42 1 94.62 111 SER B CA 1
ATOM 2014 C C . SER B 1 111 ? 9.547 -19.359 -4.723 1 94.62 111 SER B C 1
ATOM 2016 O O . SER B 1 111 ? 10.484 -18.906 -5.383 1 94.62 111 SER B O 1
ATOM 2018 N N . GLN B 1 112 ? 8.273 -19.219 -5.074 1 96.81 112 GLN B N 1
ATOM 2019 C CA . GLN B 1 112 ? 7.891 -18.625 -6.344 1 96.81 112 GLN B CA 1
ATOM 2020 C C . GLN B 1 112 ? 6.906 -17.469 -6.133 1 96.81 112 GLN B C 1
ATOM 2022 O O . GLN B 1 112 ? 5.945 -17.594 -5.375 1 96.81 112 GLN B O 1
ATOM 2027 N N . PHE B 1 113 ? 7.188 -16.422 -6.789 1 98.62 113 PHE B N 1
ATOM 2028 C CA . PHE B 1 113 ? 6.32 -15.25 -6.832 1 98.62 113 PHE B CA 1
ATOM 2029 C C . PHE B 1 113 ? 5.777 -15.031 -8.234 1 98.62 113 PHE B C 1
ATOM 2031 O O . PHE B 1 113 ? 6.523 -14.664 -9.148 1 98.62 113 PHE B O 1
ATOM 2038 N N . LEU B 1 114 ? 4.496 -15.234 -8.391 1 98.75 114 LEU B N 1
ATOM 2039 C CA . LEU B 1 114 ? 3.869 -15.148 -9.711 1 98.75 114 LEU B CA 1
ATOM 2040 C C . LEU B 1 114 ? 3.205 -13.789 -9.906 1 98.75 114 LEU B C 1
ATOM 2042 O O . LEU B 1 114 ? 2.379 -13.375 -9.086 1 98.75 114 LEU B O 1
ATOM 2046 N N . THR B 1 115 ? 3.584 -13.109 -10.977 1 98.81 115 THR B N 1
ATOM 2047 C CA . THR B 1 115 ? 3.072 -11.766 -11.25 1 98.81 115 THR B CA 1
ATOM 2048 C C . THR B 1 115 ? 3.135 -11.453 -12.742 1 98.81 115 THR B C 1
ATOM 2050 O O . THR B 1 115 ? 3.945 -12.031 -13.469 1 98.81 115 THR B O 1
ATOM 2053 N N . PHE B 1 116 ? 2.252 -10.547 -13.18 1 98.5 116 PHE B N 1
ATOM 2054 C CA . PHE B 1 116 ? 2.297 -10.047 -14.547 1 98.5 116 PHE B CA 1
ATOM 2055 C C . PHE B 1 116 ? 2.836 -8.617 -14.586 1 98.5 116 PHE B C 1
ATOM 2057 O O . PHE B 1 116 ? 2.945 -8.016 -15.656 1 98.5 116 PHE B O 1
ATOM 2064 N N . ASP B 1 117 ? 3.15 -8.062 -13.422 1 98.25 117 ASP B N 1
ATOM 2065 C CA . ASP B 1 117 ? 3.643 -6.691 -13.336 1 98.25 117 ASP B CA 1
ATOM 2066 C C . ASP B 1 117 ? 5.055 -6.578 -13.906 1 98.25 117 ASP B C 1
ATOM 2068 O O . ASP B 1 117 ? 6 -7.145 -13.352 1 98.25 117 ASP B O 1
ATOM 2072 N N . LYS B 1 118 ? 5.219 -5.809 -14.898 1 97.94 118 LYS B N 1
ATOM 2073 C CA . LYS B 1 118 ? 6.484 -5.719 -15.617 1 97.94 118 LYS B CA 1
ATOM 2074 C C . LYS B 1 118 ? 7.57 -5.09 -14.758 1 97.94 118 LYS B C 1
ATOM 2076 O O . LYS B 1 118 ? 8.75 -5.41 -14.906 1 97.94 118 LYS B O 1
ATOM 2081 N N . ASP B 1 119 ? 7.242 -4.215 -13.891 1 98.5 119 ASP B N 1
ATOM 2082 C CA . ASP B 1 119 ? 8.227 -3.596 -13.008 1 98.5 119 ASP B CA 1
ATOM 2083 C C . ASP B 1 119 ? 8.828 -4.621 -12.047 1 98.5 119 ASP B C 1
ATOM 2085 O O . ASP B 1 119 ? 10.039 -4.648 -11.844 1 98.5 119 ASP B O 1
ATOM 2089 N N . ILE B 1 120 ? 7.965 -5.461 -11.438 1 98.88 120 ILE B N 1
ATOM 2090 C CA . ILE B 1 120 ? 8.453 -6.508 -10.547 1 98.88 120 ILE B CA 1
ATOM 2091 C C . ILE B 1 120 ? 9.312 -7.496 -11.328 1 98.88 120 ILE B C 1
ATOM 2093 O O . ILE B 1 120 ? 10.391 -7.883 -10.883 1 98.88 120 ILE B O 1
ATOM 2097 N N . LEU B 1 121 ? 8.797 -7.859 -12.5 1 98.69 121 LEU B N 1
ATOM 2098 C CA . LEU B 1 121 ? 9.531 -8.805 -13.336 1 98.69 121 LEU B CA 1
ATOM 2099 C C . LEU B 1 121 ? 10.906 -8.258 -13.688 1 98.69 121 LEU B C 1
ATOM 2101 O O . LEU B 1 121 ? 11.891 -9 -13.734 1 98.69 121 LEU B O 1
ATOM 2105 N N . SER B 1 122 ? 11.031 -7.008 -13.945 1 98.5 122 SER B N 1
ATOM 2106 C CA . SER B 1 122 ? 12.297 -6.387 -14.312 1 98.5 122 SER B CA 1
ATOM 2107 C C . SER B 1 122 ? 13.273 -6.383 -13.133 1 98.5 122 SER B C 1
ATOM 2109 O O . SER B 1 122 ? 14.477 -6.18 -13.32 1 98.5 122 SER B O 1
ATOM 2111 N N . LYS B 1 123 ? 12.781 -6.578 -11.891 1 98.62 123 LYS B N 1
ATOM 2112 C CA . LYS B 1 123 ? 13.617 -6.578 -10.688 1 98.62 123 LYS B CA 1
ATOM 2113 C C . LYS B 1 123 ? 13.797 -7.996 -10.148 1 98.62 123 LYS B C 1
ATOM 2115 O O . LYS B 1 123 ? 14.086 -8.18 -8.969 1 98.62 123 LYS B O 1
ATOM 2120 N N . GLU B 1 124 ? 13.578 -9.023 -10.984 1 98.5 124 GLU B N 1
ATOM 2121 C CA . GLU B 1 124 ? 13.602 -10.414 -10.555 1 98.5 124 GLU B CA 1
ATOM 2122 C C . GLU B 1 124 ? 14.93 -10.766 -9.891 1 98.5 124 GLU B C 1
ATOM 2124 O O . GLU B 1 124 ? 14.969 -11.523 -8.922 1 98.5 124 GLU B O 1
ATOM 2129 N N . GLU B 1 125 ? 16.047 -10.234 -10.359 1 98.06 125 GLU B N 1
ATOM 2130 C CA . GLU B 1 125 ? 17.359 -10.539 -9.797 1 98.06 125 GLU B CA 1
ATOM 2131 C C . GLU B 1 125 ? 17.5 -9.953 -8.391 1 98.06 125 GLU B C 1
ATOM 2133 O O . GLU B 1 125 ? 18.062 -10.594 -7.504 1 98.06 125 GLU B O 1
ATOM 2138 N N . LEU B 1 126 ? 17.016 -8.727 -8.203 1 98.38 126 LEU B N 1
ATOM 2139 C CA . LEU B 1 126 ? 17.062 -8.109 -6.883 1 98.38 126 LEU B CA 1
ATOM 2140 C C . LEU B 1 126 ? 16.188 -8.891 -5.895 1 98.38 126 LEU B C 1
ATOM 2142 O O . LEU B 1 126 ? 16.609 -9.125 -4.758 1 98.38 126 LEU B O 1
ATOM 2146 N N . VAL B 1 127 ? 14.969 -9.266 -6.336 1 98.81 127 VAL B N 1
ATOM 2147 C CA . VAL B 1 127 ? 14.078 -10.023 -5.469 1 98.81 127 VAL B CA 1
ATOM 2148 C C . VAL B 1 127 ? 14.734 -11.336 -5.062 1 98.81 127 VAL B C 1
ATOM 2150 O O . VAL B 1 127 ? 14.727 -11.711 -3.889 1 98.81 127 VAL B O 1
ATOM 2153 N N . LYS B 1 128 ? 15.312 -12.016 -6.039 1 98.56 128 LYS B N 1
ATOM 2154 C CA . LYS B 1 128 ? 16 -13.273 -5.746 1 98.56 128 LYS B CA 1
ATOM 2155 C C . LYS B 1 128 ? 17.156 -13.047 -4.766 1 98.56 128 LYS B C 1
ATOM 2157 O O . LYS B 1 128 ? 17.312 -13.812 -3.812 1 98.56 128 LYS B O 1
ATOM 2162 N N . LYS B 1 129 ? 17.906 -12.062 -4.98 1 98.38 129 LYS B N 1
ATOM 2163 C CA . LYS B 1 129 ? 19.078 -11.758 -4.16 1 98.38 129 LYS B CA 1
ATOM 2164 C C . LYS B 1 129 ? 18.688 -11.516 -2.705 1 98.38 129 LYS B C 1
ATOM 2166 O O . LYS B 1 129 ? 19.328 -12.016 -1.787 1 98.38 129 LYS B O 1
ATOM 2171 N N . TYR B 1 130 ? 17.578 -10.789 -2.459 1 98.38 130 TYR B N 1
ATOM 2172 C CA . TYR B 1 130 ? 17.297 -10.297 -1.116 1 98.38 130 TYR B CA 1
ATOM 2173 C C . TYR B 1 130 ? 16.266 -11.18 -0.416 1 98.38 130 TYR B C 1
ATOM 2175 O O . TYR B 1 130 ? 16.078 -11.086 0.8 1 98.38 130 TYR B O 1
ATOM 2183 N N . THR B 1 131 ? 15.578 -12.062 -1.154 1 98.25 131 THR B N 1
ATOM 2184 C CA . THR B 1 131 ? 14.531 -12.852 -0.521 1 98.25 131 THR B CA 1
ATOM 2185 C C . THR B 1 131 ? 14.734 -14.344 -0.785 1 98.25 131 THR B C 1
ATOM 2187 O O . THR B 1 131 ? 14.148 -15.18 -0.1 1 98.25 131 THR B O 1
ATOM 2190 N N . GLY B 1 132 ? 15.492 -14.641 -1.837 1 97.38 132 GLY B N 1
ATOM 2191 C CA . GLY B 1 132 ? 15.656 -16.031 -2.252 1 97.38 132 GLY B CA 1
ATOM 2192 C C . GLY B 1 132 ? 14.531 -16.516 -3.143 1 97.38 132 GLY B C 1
ATOM 2193 O O . GLY B 1 132 ? 14.578 -17.641 -3.639 1 97.38 132 GLY B O 1
ATOM 2194 N N . MET B 1 133 ? 13.57 -15.695 -3.475 1 97.5 133 MET B N 1
ATOM 2195 C CA . MET B 1 133 ? 12.406 -16.109 -4.254 1 97.5 133 MET B CA 1
ATOM 2196 C C . MET B 1 133 ? 12.648 -15.891 -5.746 1 97.5 133 MET B C 1
ATOM 2198 O O . MET B 1 133 ? 13.289 -14.914 -6.137 1 97.5 133 MET B O 1
ATOM 2202 N N . GLU B 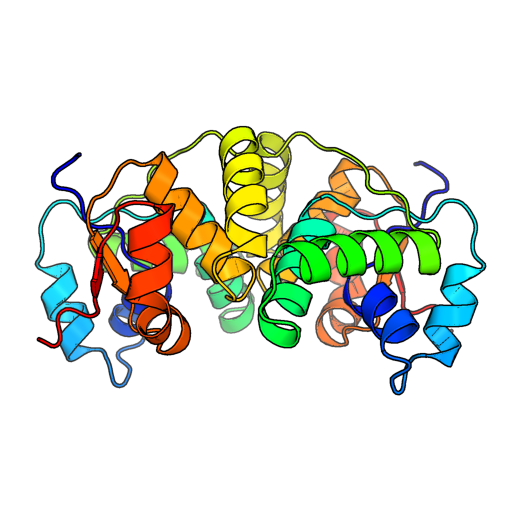1 134 ? 12.086 -16.75 -6.539 1 97.44 134 GLU B N 1
ATOM 2203 C CA . GLU B 1 134 ? 12.047 -16.547 -7.984 1 97.44 134 GLU B CA 1
ATOM 2204 C C . GLU B 1 134 ? 10.773 -15.812 -8.406 1 97.44 134 GLU B C 1
ATOM 2206 O O . GLU B 1 134 ? 9.688 -16.094 -7.898 1 97.44 134 GLU B O 1
ATOM 2211 N N . VAL B 1 135 ? 10.922 -14.844 -9.281 1 98.38 135 VAL B N 1
ATOM 2212 C CA . VAL B 1 135 ? 9.789 -14.094 -9.828 1 98.38 135 VAL B CA 1
ATOM 2213 C C . VAL B 1 135 ? 9.516 -14.555 -11.258 1 98.38 135 VAL B C 1
ATOM 2215 O O . VAL B 1 135 ? 10.438 -14.625 -12.078 1 98.38 135 VAL B O 1
ATOM 2218 N N . ASN B 1 136 ? 8.273 -14.883 -11.539 1 95.88 136 ASN B N 1
ATOM 2219 C CA . ASN B 1 136 ? 7.984 -15.336 -12.898 1 95.88 136 ASN B CA 1
ATOM 2220 C C . ASN B 1 136 ? 6.52 -15.117 -13.266 1 95.88 136 ASN B C 1
ATOM 2222 O O . ASN B 1 136 ? 5.691 -14.844 -12.391 1 95.88 136 ASN B O 1
ATOM 2226 N N . ASP B 1 137 ? 6.242 -15.055 -14.562 1 94.94 137 ASP B N 1
ATOM 2227 C CA . ASP B 1 137 ? 4.883 -14.938 -15.078 1 94.94 137 ASP B CA 1
ATOM 2228 C C . ASP B 1 137 ? 4.453 -16.219 -15.789 1 94.94 137 ASP B C 1
ATOM 2230 O O . ASP B 1 137 ? 3.453 -16.219 -16.516 1 94.94 137 ASP B O 1
ATOM 2234 N N . LEU B 1 138 ? 5.238 -17.219 -15.609 1 86.38 138 LEU B N 1
ATOM 2235 C CA . LEU B 1 138 ? 5.086 -18.547 -16.188 1 86.38 138 LEU B CA 1
ATOM 2236 C C . LEU B 1 138 ? 4.984 -18.484 -17.703 1 86.38 138 LEU B C 1
ATOM 2238 O O . LEU B 1 138 ? 4.383 -19.359 -18.328 1 86.38 138 LEU B O 1
ATOM 2242 N N . SER B 1 139 ? 5.273 -17.281 -18.312 1 71.56 139 SER B N 1
ATOM 2243 C CA . SER B 1 139 ? 5.328 -17.219 -19.766 1 71.56 139 SER B CA 1
ATOM 2244 C C . SER B 1 139 ? 6.492 -18.047 -20.312 1 71.56 139 SER B C 1
ATOM 2246 O O . SER B 1 139 ? 6.488 -18.438 -21.484 1 71.56 139 SER B O 1
ATOM 2248 N N . LYS B 1 140 ? 7.469 -18.422 -19.594 1 57.22 140 LYS B N 1
ATOM 2249 C CA . LYS B 1 140 ? 8.586 -19.172 -20.172 1 57.22 140 LYS B CA 1
ATOM 2250 C C . LYS B 1 140 ? 8.328 -20.672 -20.109 1 57.22 140 LYS B C 1
ATOM 2252 O O . LYS B 1 140 ? 7.594 -21.156 -19.25 1 57.22 140 LYS B O 1
#

Radius of gyration: 18.72 Å; Cα contacts (8 Å, |Δi|>4): 514; chains: 2; bounding box: 44×53×42 Å

Solvent-accessible surface area (backbone atoms only — not comparable to full-atom values): 14198 Å² total; per-residue (Å²): 121,50,86,31,32,27,50,37,59,64,36,42,48,21,46,72,66,57,46,97,50,20,71,57,27,52,57,54,42,70,48,72,56,32,30,30,38,62,67,43,53,36,44,38,20,1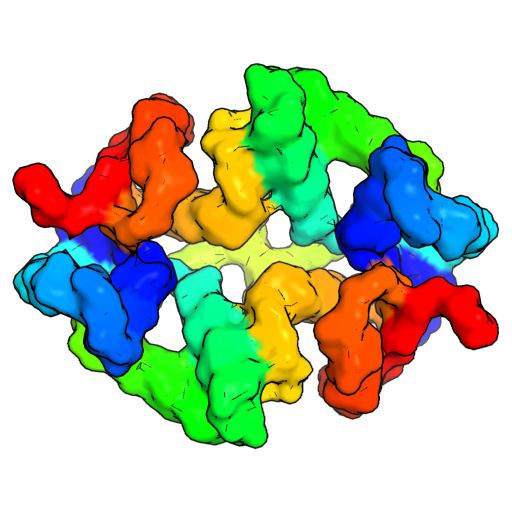0,53,29,8,54,71,62,71,33,48,67,60,8,52,50,47,36,53,46,41,36,59,74,40,52,42,43,74,46,87,74,62,36,56,57,38,49,54,48,23,54,61,43,19,34,66,52,45,42,55,48,69,58,34,47,51,51,28,41,37,53,73,74,34,39,45,36,38,36,40,76,52,63,71,61,56,74,32,28,67,51,45,26,73,77,65,66,26,46,57,44,60,76,79,119,120,51,88,31,32,27,48,38,59,64,35,42,48,21,45,72,68,57,45,97,49,21,70,57,27,52,57,54,43,70,47,73,56,33,29,30,37,61,67,44,52,36,45,36,20,8,54,30,7,53,72,61,72,33,47,66,61,8,54,52,48,38,53,45,40,36,59,75,41,51,41,43,74,45,88,75,63,37,56,56,38,50,54,47,23,55,61,43,20,34,67,53,46,43,54,47,69,59,34,48,50,51,28,41,38,52,73,73,33,38,44,37,40,36,40,75,53,63,71,61,56,74,33,27,66,50,45,26,72,77,64,66,26,45,56,44,61,76,79,119

Organism: Sulfurisphaera tokodaii (strain DSM 16993 / JCM 10545 / NBRC 100140 / 7) (NCBI:txid273063)

Secondary structure (DSSP, 8-state):
-EEEEEE-HHHHHHHHHT-TTHHHHHHHHTSSSEEEEHHHHHHHHHHHHHHH--HHHHHHHHHHHHHHHT-EEEP--HHHHHHHHHHHHTTS---HHHHHHHHHHHHHTEEEEE---HHHHHTHHHHHHHH--EEE-S--/-EEEEEE-HHHHHHHHHT-TTHHHHHHHHTSSSEEEEHHHHHHHHHHHHHHH--HHHHHHHHHHHHHHHT-EEEP--HHHHHHHHHHHHTTS---HHHHHHHHHHHHHTEEEEE---HHHHHTHHHHHHHH--EEE-S--

pLDDT: mean 97.01, std 6.49, range [52.94, 98.94]